Protein AF-A0A7J5ZHC2-F1 (afdb_monomer_lite)

InterPro domains:
  IPR011108 Zn-dependent metallo-hydrolase, RNA specificity domain [PF07521] (119-148)
  IPR022712 Beta-Casp domain [SM01027] (2-104)
  IPR036866 Ribonuclease Z/Hydroxyacylglutathione hydrolase-like [SSF56281] (5-174)
  IPR048662 Integrator complex subunit 11, C-terminal domain [PF21386] (187-278)
  IPR050698 RNA Processing Metallo-Beta-Lactamase [PTHR11203] (1-149)

Structure (mmCIF, N/CA/C/O backbone):
data_AF-A0A7J5ZHC2-F1
#
_entry.id   AF-A0A7J5ZHC2-F1
#
loop_
_atom_site.group_PDB
_atom_site.id
_atom_site.type_symbol
_atom_site.label_atom_id
_atom_site.label_alt_id
_atom_site.label_comp_id
_atom_site.label_asym_id
_atom_site.label_entity_id
_atom_site.label_seq_id
_atom_site.pdbx_PDB_ins_code
_atom_site.Cartn_x
_atom_site.Cartn_y
_atom_site.Cartn_z
_atom_site.occupancy
_atom_site.B_iso_or_equiv
_atom_site.auth_seq_id
_atom_site.auth_comp_id
_atom_site.auth_asym_id
_atom_site.auth_atom_id
_atom_site.pdbx_PDB_model_num
ATOM 1 N N . MET A 1 1 ? -17.283 -14.398 -18.630 1.00 48.84 1 MET A N 1
ATOM 2 C CA . MET A 1 1 ? -16.475 -15.534 -18.139 1.00 48.84 1 MET A CA 1
ATOM 3 C C . MET A 1 1 ? -17.181 -16.120 -16.929 1.00 48.84 1 MET A C 1
ATOM 5 O O . MET A 1 1 ? -17.429 -15.370 -15.993 1.00 48.84 1 MET A O 1
ATOM 9 N N . ASN A 1 2 ? -17.518 -17.410 -16.942 1.00 73.56 2 ASN A N 1
ATOM 10 C CA . ASN A 1 2 ? -18.066 -18.102 -15.771 1.00 73.56 2 ASN A CA 1
ATOM 11 C C . ASN A 1 2 ? -16.907 -18.549 -14.869 1.00 73.56 2 ASN A C 1
ATOM 13 O O . ASN A 1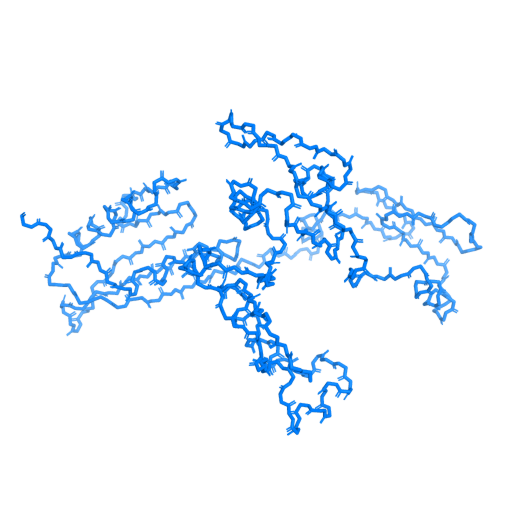 2 ? -16.455 -19.689 -14.946 1.00 73.56 2 ASN A O 1
ATOM 17 N N . LEU A 1 3 ? -16.376 -17.619 -14.072 1.00 79.38 3 LEU A N 1
ATOM 18 C CA . LEU A 1 3 ? -15.343 -17.921 -13.077 1.00 79.38 3 LEU A CA 1
ATOM 19 C C . LEU A 1 3 ? -15.944 -18.824 -11.989 1.00 79.38 3 LEU A C 1
ATOM 21 O O . LEU A 1 3 ? -16.886 -18.420 -11.312 1.00 79.38 3 LEU A O 1
ATOM 25 N N . LYS A 1 4 ? -15.413 -20.045 -11.846 1.00 83.44 4 LYS A N 1
ATOM 26 C CA . LYS A 1 4 ? -15.850 -21.026 -10.832 1.00 83.44 4 LYS A CA 1
ATOM 27 C C . LYS A 1 4 ? -15.060 -20.936 -9.521 1.00 83.44 4 LYS A C 1
ATOM 29 O O . LYS A 1 4 ? -15.583 -21.313 -8.481 1.00 83.44 4 LYS A O 1
ATOM 34 N N . ALA A 1 5 ? -13.820 -20.447 -9.572 1.00 87.81 5 ALA A N 1
ATOM 35 C CA . ALA A 1 5 ? -12.959 -20.297 -8.402 1.00 87.81 5 ALA A CA 1
ATOM 36 C C . ALA A 1 5 ? -13.072 -18.878 -7.810 1.00 87.81 5 ALA A C 1
ATOM 38 O O . ALA A 1 5 ? -13.118 -17.908 -8.577 1.00 87.81 5 ALA A O 1
ATOM 39 N N . PRO A 1 6 ? -13.109 -18.730 -6.474 1.00 89.12 6 PRO A N 1
ATOM 40 C CA . PRO A 1 6 ? -13.157 -17.427 -5.831 1.00 89.12 6 PRO A CA 1
ATOM 41 C C . PRO A 1 6 ? -11.808 -16.702 -5.924 1.00 89.12 6 PRO A C 1
ATOM 43 O O . PRO A 1 6 ? -10.739 -17.308 -5.816 1.00 89.12 6 PRO A O 1
ATOM 46 N N . ILE A 1 7 ? -11.878 -15.381 -6.104 1.00 89.88 7 ILE A N 1
ATOM 47 C CA . ILE A 1 7 ? -10.718 -14.492 -6.145 1.00 89.88 7 ILE A CA 1
ATOM 48 C C . ILE A 1 7 ? -10.806 -13.539 -4.958 1.00 89.88 7 ILE A C 1
ATOM 50 O O . ILE A 1 7 ? -11.807 -12.837 -4.786 1.00 89.88 7 ILE A O 1
ATOM 54 N N . TYR A 1 8 ? -9.745 -13.496 -4.164 1.00 87.12 8 TYR A N 1
ATOM 55 C CA . TYR A 1 8 ? -9.651 -12.683 -2.968 1.00 87.12 8 TYR A CA 1
ATOM 56 C C . TYR A 1 8 ? -8.502 -11.678 -3.033 1.00 87.12 8 TYR A C 1
ATOM 58 O O . TYR A 1 8 ? -7.519 -11.869 -3.754 1.00 87.12 8 TYR A O 1
ATOM 66 N N . PHE A 1 9 ? -8.620 -10.605 -2.255 1.00 85.50 9 PHE A N 1
ATOM 67 C CA . PHE A 1 9 ? -7.547 -9.640 -2.027 1.00 85.50 9 PHE A CA 1
ATOM 68 C C . PHE A 1 9 ? -7.305 -9.432 -0.528 1.00 85.50 9 PHE A C 1
ATOM 70 O O . PHE A 1 9 ? -8.219 -9.589 0.286 1.00 85.50 9 PHE A O 1
ATOM 77 N N . SER A 1 10 ? -6.077 -9.066 -0.157 1.00 77.00 10 SER A N 1
ATOM 78 C CA . SER A 1 10 ? -5.721 -8.746 1.228 1.00 77.00 10 SER A CA 1
ATOM 79 C C . SER A 1 10 ? -6.463 -7.503 1.717 1.00 77.00 10 SER A C 1
ATOM 81 O O . SER A 1 10 ? -6.311 -6.424 1.143 1.00 77.00 10 SER A O 1
ATOM 83 N N . THR A 1 11 ? -7.248 -7.652 2.782 1.00 72.75 11 THR A N 1
ATOM 84 C CA . THR A 1 11 ? -7.976 -6.563 3.452 1.00 72.75 11 THR A CA 1
ATOM 85 C C . THR A 1 11 ? -7.031 -5.559 4.124 1.00 72.75 11 THR A C 1
ATOM 87 O O . THR A 1 11 ? -5.829 -5.802 4.233 1.00 72.75 11 THR A O 1
ATOM 90 N N . GLY A 1 12 ? -7.559 -4.405 4.548 1.00 75.69 12 GLY A N 1
ATOM 91 C CA . GLY A 1 12 ? -6.778 -3.321 5.157 1.00 75.69 12 GLY A CA 1
ATOM 92 C C . GLY A 1 12 ? -6.421 -2.234 4.144 1.00 75.69 12 GLY A C 1
ATOM 93 O O . GLY A 1 12 ? -7.309 -1.641 3.529 1.00 75.69 12 GLY A O 1
ATOM 94 N N . LEU A 1 13 ? -5.125 -1.979 3.943 1.00 77.12 13 LEU A N 1
ATOM 95 C CA . LEU A 1 13 ? -4.637 -0.921 3.051 1.00 77.12 13 LEU A CA 1
ATOM 96 C C . LEU A 1 13 ? -5.158 -1.017 1.614 1.00 77.12 13 LEU A C 1
ATOM 98 O O . LEU A 1 13 ? -5.387 0.009 0.979 1.00 77.12 13 LEU A O 1
ATOM 102 N N . THR A 1 14 ? -5.404 -2.222 1.099 1.00 79.69 14 THR A N 1
ATOM 103 C CA . THR A 1 14 ? -5.922 -2.397 -0.266 1.00 79.69 14 THR A CA 1
ATOM 104 C C . THR A 1 14 ? -7.311 -1.777 -0.449 1.00 79.69 14 THR A C 1
ATOM 106 O O . THR A 1 14 ? -7.606 -1.246 -1.519 1.00 79.69 14 THR A O 1
ATOM 109 N N . GLU A 1 15 ? -8.168 -1.806 0.580 1.00 80.19 15 GLU A N 1
ATOM 110 C CA . GLU A 1 15 ? -9.510 -1.207 0.512 1.00 80.19 15 GLU A CA 1
ATOM 111 C C . GLU A 1 15 ? -9.426 0.318 0.468 1.00 80.19 15 GLU A C 1
ATOM 113 O O . GLU A 1 15 ? -10.043 0.949 -0.396 1.00 80.19 15 GLU A O 1
ATOM 118 N N . LYS A 1 16 ? -8.592 0.902 1.341 1.00 82.94 16 LYS A N 1
ATOM 119 C CA . LYS A 1 16 ? -8.302 2.342 1.329 1.00 82.94 16 LYS A CA 1
ATOM 120 C C . LYS A 1 16 ? -7.675 2.764 0.002 1.00 82.94 16 LYS A C 1
ATOM 122 O O . LYS A 1 16 ? -8.102 3.752 -0.587 1.00 82.94 16 LYS A O 1
ATOM 127 N N . ALA A 1 17 ? -6.714 1.996 -0.511 1.00 85.19 17 ALA A N 1
ATOM 128 C CA . ALA A 1 17 ? -6.092 2.263 -1.801 1.00 85.19 17 ALA A CA 1
ATOM 129 C C . ALA A 1 17 ? -7.148 2.316 -2.911 1.00 85.19 17 ALA A C 1
ATOM 131 O O . ALA A 1 17 ? -7.186 3.282 -3.668 1.00 85.19 17 ALA A O 1
ATOM 132 N N . ASN A 1 18 ? -8.057 1.337 -2.973 1.00 85.38 18 ASN A N 1
ATOM 133 C CA . ASN A 1 18 ? -9.117 1.319 -3.981 1.00 85.38 18 ASN A CA 1
ATOM 134 C C . ASN A 1 18 ? -10.050 2.540 -3.875 1.00 85.38 18 ASN A C 1
ATOM 136 O O . ASN A 1 18 ? -10.492 3.071 -4.893 1.00 85.38 18 ASN A O 1
ATOM 140 N N . HIS A 1 19 ? -10.318 3.024 -2.658 1.00 85.88 19 HIS A N 1
ATOM 141 C CA . HIS A 1 19 ? -11.045 4.276 -2.449 1.00 85.88 19 HIS A CA 1
ATOM 142 C C . HIS A 1 19 ? -10.294 5.480 -3.043 1.00 85.88 19 HIS A C 1
ATOM 144 O O . HIS A 1 19 ? -10.875 6.236 -3.821 1.00 85.88 19 HIS A O 1
ATOM 150 N N . TYR A 1 20 ? -8.991 5.614 -2.777 1.00 88.50 20 TYR A N 1
ATOM 151 C CA . TYR A 1 20 ? -8.175 6.685 -3.360 1.00 88.50 20 TYR A CA 1
ATOM 152 C C . TYR A 1 20 ? -8.062 6.594 -4.887 1.00 88.50 20 TYR A C 1
ATOM 154 O O . TYR A 1 20 ? -8.143 7.621 -5.559 1.00 88.50 20 TYR A O 1
ATOM 162 N N . TYR A 1 21 ? -7.963 5.390 -5.460 1.00 87.94 21 TYR A N 1
ATOM 163 C CA . TYR A 1 21 ? -7.987 5.201 -6.917 1.00 87.94 21 TYR A CA 1
ATOM 164 C C . TYR A 1 21 ? -9.285 5.715 -7.553 1.00 87.94 21 TYR A C 1
ATOM 166 O O . TYR A 1 21 ? -9.250 6.281 -8.647 1.00 87.94 21 TYR A O 1
ATOM 174 N N . LYS A 1 22 ? -10.427 5.557 -6.868 1.00 86.81 22 LYS A N 1
ATOM 175 C CA . LYS A 1 22 ? -11.711 6.115 -7.316 1.00 86.81 22 LYS A CA 1
ATOM 176 C C . LYS A 1 22 ? -11.734 7.644 -7.217 1.00 86.81 22 LYS A C 1
ATOM 178 O O . LYS A 1 22 ? -12.226 8.287 -8.139 1.00 86.81 22 LYS A O 1
ATOM 183 N N . LEU A 1 23 ? -11.198 8.218 -6.137 1.00 88.25 23 LEU A N 1
ATOM 184 C CA . LEU A 1 23 ? -11.146 9.673 -5.940 1.00 88.25 23 LEU A CA 1
ATOM 185 C C . LEU A 1 23 ? -10.240 10.364 -6.971 1.00 88.25 23 LEU A C 1
ATOM 187 O O . LEU A 1 23 ? -10.628 11.363 -7.572 1.00 88.25 23 LEU A O 1
ATOM 191 N N . PHE A 1 24 ? -9.058 9.803 -7.228 1.00 89.12 24 PHE A N 1
ATOM 192 C CA . PHE A 1 24 ? -8.054 10.375 -8.130 1.00 89.12 24 PHE A CA 1
ATOM 193 C C . PHE A 1 24 ? -8.097 9.764 -9.535 1.00 89.12 24 PHE A C 1
ATOM 195 O O . PHE A 1 24 ? -7.074 9.605 -10.206 1.00 89.12 24 PHE A O 1
ATOM 202 N N . ILE A 1 25 ? -9.302 9.470 -10.034 1.00 87.25 25 ILE A N 1
ATOM 203 C CA . ILE A 1 25 ? -9.515 8.929 -11.385 1.00 87.25 25 ILE A CA 1
ATOM 204 C C . ILE A 1 25 ? -8.903 9.820 -12.479 1.00 87.25 25 ILE A C 1
ATOM 206 O O . ILE A 1 25 ? -8.482 9.335 -13.533 1.00 87.25 25 ILE A O 1
ATOM 210 N N . THR A 1 26 ? -8.793 11.122 -12.213 1.00 87.12 26 THR A N 1
ATOM 211 C CA . THR A 1 26 ? -8.195 12.134 -13.093 1.00 87.12 26 THR A CA 1
ATOM 212 C C . THR A 1 26 ? -6.701 11.945 -13.335 1.00 87.12 26 THR A C 1
ATOM 214 O O . THR A 1 26 ? -6.170 12.605 -14.216 1.00 87.12 26 THR A O 1
ATOM 217 N N . TRP A 1 27 ? -6.022 11.039 -12.630 1.00 89.75 27 TRP A N 1
ATOM 218 C CA . TRP A 1 27 ? -4.611 10.701 -12.859 1.00 89.75 27 TRP A CA 1
ATOM 219 C C . TRP A 1 27 ? -4.438 9.465 -13.754 1.00 89.75 27 TRP A C 1
ATOM 221 O O . TRP A 1 27 ? -3.335 9.143 -14.183 1.00 89.75 27 TRP A O 1
ATOM 231 N N . THR A 1 28 ? -5.531 8.776 -14.092 1.00 88.56 28 THR A N 1
ATOM 232 C CA . THR A 1 28 ? -5.503 7.580 -14.949 1.00 88.56 28 THR A CA 1
ATOM 233 C C . THR A 1 28 ? -5.482 7.932 -16.440 1.00 88.56 28 THR A C 1
ATOM 235 O O . THR A 1 28 ? -5.664 9.090 -16.823 1.00 88.56 28 THR A O 1
ATOM 238 N N . ASN A 1 29 ? -5.278 6.940 -17.313 1.00 88.88 29 ASN A N 1
ATOM 239 C CA . ASN A 1 29 ? -5.303 7.159 -18.761 1.00 88.88 29 ASN A CA 1
ATOM 240 C C . ASN A 1 29 ? -6.713 7.517 -19.282 1.00 88.88 29 ASN A C 1
ATOM 242 O O . ASN A 1 29 ? -7.737 7.262 -18.643 1.00 88.88 29 ASN A O 1
ATOM 246 N N . GLN A 1 30 ? -6.780 8.074 -20.493 1.00 88.38 30 GLN A N 1
ATOM 247 C CA . GLN A 1 30 ? -8.036 8.560 -21.074 1.00 88.38 30 GLN A CA 1
ATOM 248 C C . GLN A 1 30 ? -9.085 7.451 -21.282 1.00 88.38 30 GLN A C 1
ATOM 250 O O . GLN A 1 30 ? -10.285 7.712 -21.179 1.00 88.38 30 GLN A O 1
ATOM 255 N N . LYS A 1 31 ? -8.654 6.207 -21.532 1.00 89.00 31 LYS A N 1
ATOM 256 C CA . LYS A 1 31 ? -9.550 5.050 -21.675 1.00 89.00 31 LYS A CA 1
ATOM 257 C C . LYS A 1 31 ? -10.271 4.752 -20.361 1.00 89.00 31 LYS A C 1
ATOM 259 O O . LYS A 1 31 ? -11.486 4.547 -20.371 1.00 89.00 31 LYS A O 1
ATOM 264 N N . ILE A 1 32 ? -9.543 4.775 -19.243 1.00 86.25 32 ILE A N 1
ATOM 265 C CA . ILE A 1 32 ? -10.121 4.585 -17.910 1.00 86.25 32 ILE A CA 1
ATOM 266 C C . ILE A 1 32 ? -11.100 5.715 -17.599 1.00 86.25 32 ILE A C 1
ATOM 268 O O . ILE A 1 32 ? -12.239 5.430 -17.242 1.00 86.25 32 ILE A O 1
ATOM 272 N N . ARG A 1 33 ? -10.706 6.974 -17.829 1.00 85.44 33 ARG A N 1
ATOM 273 C CA . ARG A 1 33 ? -11.565 8.142 -17.567 1.00 85.44 33 ARG A CA 1
ATOM 274 C C . ARG A 1 33 ? -12.890 8.097 -18.333 1.00 85.44 33 ARG A C 1
ATOM 276 O O . ARG A 1 33 ? -13.935 8.329 -17.739 1.00 85.44 33 ARG A O 1
ATOM 283 N N . LYS A 1 34 ? -12.866 7.759 -19.629 1.00 86.75 34 LYS A N 1
ATOM 284 C CA . LYS A 1 34 ? -14.088 7.645 -20.453 1.00 86.75 34 LYS A CA 1
ATOM 285 C C . LYS A 1 34 ? -14.993 6.505 -19.986 1.00 86.75 34 LYS A C 1
ATOM 287 O O . LYS A 1 34 ? -16.203 6.677 -19.888 1.00 86.75 34 LYS A O 1
ATOM 292 N N . THR A 1 35 ? -14.402 5.350 -19.679 1.00 85.44 35 THR A N 1
ATOM 293 C CA . THR A 1 35 ? -15.160 4.159 -19.261 1.00 85.44 35 THR A CA 1
ATOM 294 C C . THR A 1 35 ? -15.757 4.335 -17.865 1.00 85.44 35 THR A C 1
ATOM 296 O O . THR A 1 35 ? -16.856 3.849 -17.617 1.00 85.44 35 THR A O 1
ATOM 299 N N . PHE A 1 36 ? -15.076 5.069 -16.978 1.00 83.31 36 PHE A N 1
ATOM 300 C CA . PHE A 1 36 ? -15.507 5.300 -15.598 1.00 83.31 36 PHE A CA 1
ATOM 301 C C . PHE A 1 36 ? -16.910 5.915 -15.496 1.00 83.31 36 PHE A C 1
ATOM 303 O O . PHE A 1 36 ? -17.662 5.531 -14.607 1.00 83.31 36 PHE A O 1
ATOM 310 N N . VAL A 1 37 ? -17.288 6.791 -16.438 1.00 79.50 37 VAL A N 1
ATOM 311 C CA . VAL A 1 37 ? -18.626 7.414 -16.501 1.00 79.50 37 VAL A CA 1
ATOM 312 C C . VAL A 1 37 ? -19.735 6.374 -16.691 1.00 79.50 37 VAL A C 1
ATOM 314 O O . VAL A 1 37 ? -20.819 6.518 -16.140 1.00 79.50 37 VAL A O 1
ATOM 317 N N . GLN A 1 38 ? -19.469 5.315 -17.460 1.00 78.88 38 GLN A N 1
ATOM 318 C CA . GLN A 1 38 ? -20.443 4.255 -17.743 1.00 78.88 38 GLN A CA 1
ATOM 319 C C . GLN A 1 38 ? -20.356 3.101 -16.742 1.00 78.88 38 GLN A C 1
ATOM 321 O O . GLN A 1 38 ? -21.356 2.463 -16.419 1.00 78.88 38 GLN A O 1
ATOM 326 N N . ARG A 1 39 ? -19.142 2.788 -16.281 1.00 83.69 39 ARG A N 1
ATOM 327 C CA . ARG A 1 39 ? -18.869 1.690 -15.359 1.00 83.69 39 ARG A CA 1
ATOM 328 C C . ARG A 1 39 ? -17.601 1.969 -14.567 1.00 83.69 39 ARG A C 1
ATOM 330 O O . ARG A 1 39 ? -16.511 2.077 -15.130 1.00 83.69 39 ARG A O 1
ATOM 337 N N . ASN A 1 40 ? -17.720 1.922 -13.246 1.00 82.25 40 ASN A N 1
ATOM 338 C CA . ASN A 1 40 ? -16.566 1.987 -12.366 1.00 82.25 40 ASN A CA 1
ATOM 339 C C . ASN A 1 40 ? -15.687 0.730 -12.528 1.00 82.25 40 ASN A C 1
ATOM 341 O O . ASN A 1 40 ? -16.101 -0.387 -12.215 1.00 82.25 40 ASN A O 1
ATOM 345 N N . MET A 1 41 ? -14.462 0.902 -13.031 1.00 82.44 41 MET A N 1
ATOM 346 C CA . MET A 1 41 ? -13.522 -0.211 -13.227 1.00 82.44 41 MET A CA 1
ATOM 347 C C . MET A 1 41 ? -12.883 -0.704 -11.925 1.00 82.44 41 MET A C 1
ATOM 349 O O . MET A 1 41 ? -12.371 -1.820 -11.886 1.00 82.44 41 MET A O 1
ATOM 353 N N . PHE A 1 42 ? -12.959 0.100 -10.864 1.00 85.56 42 PHE A N 1
ATOM 354 C CA . PHE A 1 42 ? -12.487 -0.226 -9.519 1.00 85.56 42 PHE A CA 1
ATOM 355 C C . PHE A 1 42 ? -13.562 -0.929 -8.672 1.00 85.56 42 PHE A C 1
ATOM 357 O O . PHE A 1 42 ? -13.354 -1.213 -7.491 1.00 85.56 42 PHE A O 1
ATOM 364 N N . GLU A 1 43 ? -14.727 -1.216 -9.263 1.00 86.06 43 GLU A N 1
ATOM 365 C CA . GLU A 1 43 ? -15.765 -2.068 -8.680 1.00 86.06 43 GLU A CA 1
ATOM 366 C C . GLU A 1 43 ? -15.709 -3.463 -9.283 1.00 86.06 43 GLU A C 1
ATOM 368 O O . GLU A 1 43 ? -16.224 -3.765 -10.367 1.00 86.06 43 GLU A O 1
ATOM 373 N N . PHE A 1 44 ? -15.030 -4.334 -8.548 1.00 87.19 44 PHE A N 1
ATOM 374 C CA . PHE A 1 44 ? -14.789 -5.700 -8.959 1.00 87.19 44 PHE A CA 1
ATOM 375 C C . PHE A 1 44 ? -15.973 -6.592 -8.571 1.00 87.19 44 PHE A C 1
ATOM 377 O O . PHE A 1 44 ? -16.267 -6.776 -7.397 1.00 87.19 44 PHE A O 1
ATOM 384 N N . LYS A 1 45 ? -16.634 -7.199 -9.563 1.00 86.38 45 LYS A N 1
ATOM 385 C CA . LYS A 1 45 ? -17.789 -8.092 -9.332 1.00 86.38 45 LYS A CA 1
ATOM 386 C C . LYS A 1 45 ? -17.411 -9.453 -8.734 1.00 86.38 45 LYS A C 1
ATOM 388 O O . LYS A 1 45 ? -18.211 -10.065 -8.039 1.00 86.38 45 LYS A O 1
ATOM 393 N N . HIS A 1 46 ? -16.211 -9.945 -9.042 1.00 88.44 46 HIS A N 1
ATOM 394 C CA . HIS A 1 46 ? -15.774 -11.309 -8.712 1.00 88.44 46 HIS A CA 1
ATOM 395 C C . HIS A 1 46 ? -14.600 -11.357 -7.728 1.00 88.44 46 HIS A C 1
ATOM 397 O O . HIS A 1 46 ? -14.112 -12.442 -7.430 1.00 88.44 46 HIS A O 1
ATOM 403 N N . ILE A 1 47 ? -14.139 -10.200 -7.245 1.00 88.81 47 ILE A N 1
ATOM 404 C CA . ILE A 1 47 ? -13.003 -10.091 -6.327 1.00 88.81 47 ILE A CA 1
ATOM 405 C C . ILE A 1 47 ? -13.542 -9.653 -4.968 1.00 88.81 47 ILE A C 1
ATOM 407 O O . ILE A 1 47 ? -14.233 -8.639 -4.885 1.00 88.81 47 ILE A O 1
ATOM 411 N N . LYS A 1 48 ? -13.256 -10.428 -3.920 1.00 87.75 48 LYS A N 1
ATOM 412 C CA . LYS A 1 48 ? -13.805 -10.220 -2.572 1.00 87.75 48 LYS A CA 1
ATOM 413 C C . LYS A 1 48 ? -12.704 -10.033 -1.531 1.00 87.75 48 LYS A C 1
ATOM 415 O O . LYS A 1 48 ? -11.587 -10.510 -1.702 1.00 87.75 48 LYS A O 1
ATOM 420 N N . ALA A 1 49 ? -13.030 -9.351 -0.441 1.00 85.62 49 ALA A N 1
ATOM 421 C CA . ALA A 1 49 ? -12.152 -9.232 0.716 1.00 85.62 49 ALA A CA 1
ATOM 422 C C . ALA A 1 49 ? -11.827 -10.625 1.284 1.00 85.62 49 ALA A C 1
ATOM 424 O O . ALA A 1 49 ? -12.729 -11.451 1.451 1.00 85.62 49 ALA A O 1
ATOM 425 N N . PHE A 1 50 ? -10.548 -10.902 1.548 1.00 83.00 50 PHE A N 1
ATOM 426 C CA . PHE A 1 50 ? -10.139 -12.146 2.196 1.00 83.00 50 PHE A CA 1
ATOM 427 C C . PHE A 1 50 ? -10.418 -12.093 3.700 1.00 83.00 50 PHE A C 1
ATOM 429 O O . PHE A 1 50 ? -9.869 -11.250 4.412 1.00 83.00 50 PHE A O 1
ATOM 436 N N . ASP A 1 51 ? -11.223 -13.037 4.179 1.00 80.25 51 ASP A N 1
ATOM 437 C CA . ASP A 1 51 ? -11.342 -13.359 5.596 1.00 80.25 51 ASP A CA 1
ATOM 438 C C . ASP A 1 51 ? -10.443 -14.563 5.910 1.00 80.25 51 ASP A C 1
ATOM 440 O O . ASP A 1 51 ? -10.356 -15.517 5.135 1.00 80.25 51 ASP A O 1
ATOM 444 N N . ARG A 1 52 ? -9.789 -14.530 7.072 1.00 74.69 52 ARG A N 1
ATOM 445 C CA . ARG A 1 52 ? -8.969 -15.633 7.581 1.00 74.69 52 ARG A CA 1
ATOM 446 C C . ARG A 1 52 ? -9.787 -16.906 7.790 1.00 74.69 52 ARG A C 1
ATOM 448 O O . ARG A 1 52 ? -9.211 -17.985 7.716 1.00 74.69 52 ARG A O 1
ATOM 455 N N . SER A 1 53 ? -11.096 -16.794 8.016 1.00 79.44 53 SER A N 1
ATOM 456 C CA . SER A 1 53 ? -12.000 -17.948 8.098 1.00 79.44 53 SER A CA 1
ATOM 457 C C . SER A 1 53 ? -12.009 -18.782 6.810 1.00 79.44 53 SER A C 1
ATOM 459 O O . SER A 1 53 ? -12.113 -20.004 6.873 1.00 79.44 53 SER A O 1
ATOM 461 N N . TYR A 1 54 ? -11.808 -18.152 5.646 1.00 77.25 54 TYR A N 1
ATOM 462 C CA . TYR A 1 54 ? -11.792 -18.832 4.347 1.00 77.25 54 TYR A CA 1
ATOM 463 C C . TYR A 1 54 ? -10.492 -19.563 4.044 1.00 77.25 54 TYR A C 1
ATOM 465 O O . TYR A 1 54 ? -10.425 -20.271 3.042 1.00 77.25 54 TYR A O 1
ATOM 473 N N . ALA A 1 55 ? -9.465 -19.389 4.874 1.00 71.38 55 ALA A N 1
ATOM 474 C CA . ALA A 1 55 ? -8.187 -20.051 4.686 1.00 71.38 55 ALA A CA 1
ATOM 475 C C . ALA A 1 55 ? -8.363 -21.578 4.634 1.00 71.38 55 ALA A C 1
ATOM 477 O O . ALA A 1 55 ? -7.810 -22.243 3.770 1.00 71.38 55 ALA A O 1
ATOM 478 N N . ASP A 1 56 ? -9.209 -22.138 5.492 1.00 72.56 56 ASP A N 1
ATOM 479 C CA . ASP A 1 56 ? -9.354 -23.592 5.600 1.00 72.56 56 ASP A CA 1
ATOM 480 C C . ASP A 1 56 ? -10.441 -24.168 4.677 1.00 72.56 56 ASP A C 1
ATOM 482 O O . ASP A 1 56 ? -10.768 -25.352 4.763 1.00 72.56 56 ASP A O 1
ATOM 486 N N . ASN A 1 57 ? -10.981 -23.353 3.763 1.00 77.31 57 ASN A N 1
ATOM 487 C CA . ASN A 1 57 ? -11.986 -23.811 2.814 1.00 77.31 57 ASN A CA 1
ATOM 488 C C . ASN A 1 57 ? -11.374 -24.776 1.785 1.00 77.31 57 ASN A C 1
ATOM 490 O O . ASN A 1 57 ? -10.350 -24.461 1.174 1.00 77.31 57 ASN A O 1
ATOM 494 N N . PRO A 1 58 ? -12.019 -25.927 1.524 1.00 76.69 58 PRO A N 1
ATOM 495 C CA . PRO A 1 58 ? -11.564 -26.846 0.495 1.00 76.69 58 PRO A CA 1
ATOM 496 C C . PRO A 1 58 ? -11.809 -26.264 -0.904 1.00 76.69 58 PRO A C 1
ATOM 498 O O . PRO A 1 58 ? -12.873 -25.714 -1.191 1.00 76.69 58 PRO A O 1
ATOM 501 N N . GLY A 1 59 ? -10.838 -26.448 -1.798 1.00 80.12 59 GLY A N 1
ATOM 502 C CA . GLY A 1 59 ? -10.942 -26.086 -3.213 1.00 80.12 59 GLY A CA 1
ATOM 503 C C . GLY A 1 59 ? -9.934 -25.023 -3.663 1.00 80.12 59 GLY A C 1
ATOM 504 O O . GLY A 1 59 ? -9.250 -24.410 -2.845 1.00 80.12 59 GLY A O 1
ATOM 505 N N . PRO A 1 60 ? -9.800 -24.815 -4.984 1.00 83.31 60 PRO A N 1
ATOM 506 C CA . PRO A 1 60 ? -8.876 -23.830 -5.525 1.00 83.31 60 PRO A CA 1
ATOM 507 C C . PRO A 1 60 ? -9.375 -22.412 -5.243 1.00 83.31 60 PRO A C 1
ATOM 509 O O . PRO A 1 60 ? -10.534 -22.087 -5.499 1.00 83.31 60 PRO A O 1
ATOM 512 N N . MET A 1 61 ? -8.478 -21.545 -4.783 1.00 84.56 61 MET A N 1
ATOM 513 C CA . MET A 1 61 ? -8.745 -20.123 -4.584 1.00 84.56 61 MET A CA 1
ATOM 514 C C . MET A 1 61 ? -7.579 -19.290 -5.110 1.00 84.56 61 MET A C 1
ATOM 516 O O . MET A 1 61 ? -6.429 -19.726 -5.074 1.00 84.56 61 MET A O 1
ATOM 520 N N . VAL A 1 62 ? -7.871 -18.082 -5.585 1.00 87.00 62 VAL A N 1
ATOM 521 C CA . VAL A 1 62 ? -6.845 -17.114 -5.989 1.00 87.00 62 VAL A CA 1
ATOM 522 C C . VAL A 1 62 ? -6.794 -16.017 -4.942 1.00 87.00 62 VAL A C 1
ATOM 524 O O . VAL A 1 62 ? -7.824 -15.442 -4.605 1.00 87.00 62 VAL A O 1
ATOM 527 N N . MET A 1 63 ? -5.602 -15.697 -4.450 1.00 81.19 63 MET A N 1
ATOM 528 C CA . MET A 1 63 ? -5.402 -14.639 -3.466 1.00 81.19 63 MET A CA 1
ATOM 529 C C . MET A 1 63 ? -4.356 -13.650 -3.958 1.00 81.19 63 MET A C 1
ATOM 531 O O . MET A 1 63 ? -3.256 -14.034 -4.354 1.00 81.19 63 MET A O 1
ATOM 535 N N . ARG A 1 64 ? -4.687 -12.361 -3.898 1.00 81.00 64 ARG A N 1
ATOM 536 C CA . ARG A 1 64 ? -3.761 -11.267 -4.186 1.00 81.00 64 ARG A CA 1
ATOM 537 C C . ARG A 1 64 ? -3.339 -10.597 -2.882 1.00 81.00 64 ARG A C 1
ATOM 539 O O . ARG A 1 64 ? -4.175 -10.026 -2.186 1.00 81.00 64 ARG A O 1
ATOM 546 N N . SER A 1 65 ? -2.045 -10.640 -2.582 1.00 72.25 65 SER A N 1
ATOM 547 C CA . SER A 1 65 ? -1.442 -9.957 -1.432 1.00 72.25 65 SER A CA 1
ATOM 548 C C . SER A 1 65 ? -0.517 -8.830 -1.892 1.00 72.25 65 SER A C 1
ATOM 550 O O . SER A 1 65 ? 0.085 -8.914 -2.963 1.00 72.25 65 SER A O 1
ATOM 552 N N . GLY A 1 66 ? -0.410 -7.775 -1.081 1.00 64.31 66 GLY A N 1
ATOM 553 C CA . GLY A 1 66 ? 0.570 -6.702 -1.268 1.00 64.31 66 GLY A CA 1
ATOM 554 C C . GLY A 1 66 ? 2.019 -7.157 -1.045 1.00 64.31 66 GLY A C 1
ATOM 555 O O . GLY A 1 66 ? 2.270 -8.206 -0.450 1.00 64.31 66 GLY A O 1
ATOM 556 N N . SER A 1 67 ? 2.967 -6.339 -1.514 1.00 53.41 67 SER A N 1
ATOM 557 C CA . SER A 1 67 ? 4.418 -6.601 -1.533 1.00 53.41 67 SER A CA 1
ATOM 558 C C . SER A 1 67 ? 5.147 -6.215 -0.230 1.00 53.41 67 SER A C 1
ATOM 560 O O . SER A 1 67 ? 6.315 -5.825 -0.270 1.00 53.41 67 SER A O 1
ATOM 562 N N . CYS A 1 68 ? 4.487 -6.276 0.928 1.00 43.97 68 CYS A N 1
ATOM 563 C CA . CYS A 1 68 ? 5.108 -5.847 2.185 1.00 43.97 68 CYS A CA 1
ATOM 564 C C . CYS A 1 68 ? 5.821 -7.022 2.874 1.00 43.97 68 CYS A C 1
ATOM 566 O O . CYS A 1 68 ? 5.269 -8.118 2.991 1.00 43.97 68 CYS A O 1
ATOM 568 N N . TYR A 1 69 ? 7.038 -6.768 3.366 1.00 48.81 69 TYR A N 1
ATOM 569 C CA . TYR A 1 69 ? 7.921 -7.721 4.056 1.00 48.81 69 TYR A CA 1
ATOM 570 C C . TYR A 1 69 ? 7.192 -8.615 5.088 1.00 48.81 69 TYR A C 1
ATOM 572 O O . TYR A 1 69 ? 7.429 -9.822 5.132 1.00 48.81 69 TYR A O 1
ATOM 580 N N . ASN A 1 70 ? 6.247 -8.055 5.855 1.00 45.81 70 ASN A N 1
ATOM 581 C CA . ASN A 1 70 ? 5.527 -8.766 6.922 1.00 45.81 70 ASN A CA 1
ATOM 582 C C . ASN A 1 70 ? 4.276 -9.539 6.457 1.00 45.81 70 ASN A C 1
ATOM 584 O O . ASN A 1 70 ? 3.971 -10.611 6.989 1.00 45.81 70 ASN A O 1
ATOM 588 N N . THR A 1 71 ? 3.539 -9.046 5.457 1.00 49.59 71 THR A N 1
ATOM 589 C CA . THR A 1 71 ? 2.329 -9.726 4.949 1.00 49.59 71 THR A CA 1
ATOM 590 C C . THR A 1 71 ? 2.679 -10.918 4.070 1.00 49.59 71 THR A C 1
ATOM 592 O O . THR A 1 71 ? 2.031 -11.963 4.167 1.00 49.59 71 THR A O 1
ATOM 595 N N . VAL A 1 72 ? 3.762 -10.801 3.296 1.00 53.41 72 VAL A N 1
ATOM 596 C CA . VAL A 1 72 ? 4.381 -11.922 2.583 1.00 53.41 72 VAL A CA 1
ATOM 597 C C . VAL A 1 72 ? 4.747 -13.024 3.582 1.00 53.41 72 VAL A C 1
ATOM 599 O O . VAL A 1 72 ? 4.358 -14.164 3.373 1.00 53.41 72 VAL A O 1
ATOM 602 N N . TYR A 1 73 ? 5.380 -12.705 4.715 1.00 51.53 73 TYR A N 1
ATOM 603 C CA . TYR A 1 73 ? 5.771 -13.698 5.726 1.00 51.53 73 TYR A CA 1
ATOM 604 C C . TYR A 1 73 ? 4.584 -14.498 6.294 1.00 51.53 73 TYR A C 1
ATOM 606 O O . TYR A 1 73 ? 4.611 -15.731 6.299 1.00 51.53 73 TYR A O 1
ATOM 614 N N . LEU A 1 74 ? 3.520 -13.820 6.742 1.00 52.72 74 LEU A N 1
ATOM 615 C CA . LEU A 1 74 ? 2.343 -14.481 7.322 1.00 52.72 74 LEU A CA 1
ATOM 616 C C . LEU A 1 74 ? 1.615 -15.370 6.304 1.00 52.72 74 LEU A C 1
ATOM 618 O O . LEU A 1 74 ? 1.165 -16.463 6.656 1.00 52.72 74 LEU A O 1
ATOM 622 N N . TYR A 1 75 ? 1.534 -14.925 5.048 1.00 58.78 75 TYR A N 1
ATOM 623 C CA . TYR A 1 75 ? 0.835 -15.653 3.993 1.00 58.78 75 TYR A CA 1
ATOM 624 C C . TYR A 1 75 ? 1.667 -16.807 3.425 1.00 58.78 75 TYR A C 1
ATOM 626 O O . TYR A 1 75 ? 1.158 -17.916 3.285 1.00 58.78 75 TYR A O 1
ATOM 634 N N . PHE A 1 76 ? 2.971 -16.601 3.207 1.00 58.62 76 PHE A N 1
ATOM 635 C CA . PHE A 1 76 ? 3.894 -17.675 2.837 1.00 58.62 76 PHE A CA 1
ATOM 636 C C . PHE A 1 76 ? 3.915 -18.759 3.909 1.00 58.62 76 PHE A C 1
ATOM 638 O O . PHE A 1 76 ? 3.783 -19.935 3.580 1.00 58.62 76 PHE A O 1
ATOM 645 N N . ARG A 1 77 ? 3.983 -18.390 5.195 1.00 57.00 77 ARG A N 1
ATOM 646 C CA . ARG A 1 77 ? 3.932 -19.367 6.289 1.00 57.00 77 ARG A CA 1
ATOM 647 C C . ARG A 1 77 ? 2.634 -20.175 6.279 1.00 57.00 77 ARG A C 1
ATOM 649 O O . ARG A 1 77 ? 2.668 -21.362 6.586 1.00 57.00 77 ARG A O 1
ATOM 656 N N . TRP A 1 78 ? 1.511 -19.564 5.907 1.00 60.22 78 TRP A N 1
ATOM 657 C CA . TRP A 1 78 ? 0.232 -20.258 5.767 1.00 60.22 78 TRP A CA 1
ATOM 658 C C . TRP A 1 78 ? 0.203 -21.209 4.553 1.00 60.22 78 TRP A C 1
ATOM 660 O O . TRP A 1 78 ? -0.064 -22.399 4.730 1.00 60.22 78 TRP A O 1
ATOM 670 N N . CYS A 1 79 ? 0.571 -20.736 3.356 1.00 59.22 79 CYS A N 1
ATOM 671 C CA . CYS A 1 79 ? 0.630 -21.557 2.137 1.00 59.22 79 CYS A CA 1
ATOM 672 C C . CYS A 1 79 ? 1.569 -22.763 2.289 1.00 59.22 79 CYS A C 1
ATOM 674 O O . CYS A 1 79 ? 1.247 -23.878 1.881 1.00 59.22 79 CYS A O 1
ATOM 676 N N . LEU A 1 80 ? 2.718 -22.548 2.927 1.00 56.31 80 LEU A N 1
ATOM 677 C CA . LEU A 1 80 ? 3.774 -23.548 3.065 1.00 56.31 80 LEU A CA 1
ATOM 678 C C . LEU A 1 80 ? 3.464 -24.625 4.102 1.00 56.31 80 LEU A C 1
ATOM 680 O O . LEU A 1 80 ? 3.934 -25.752 3.964 1.00 56.31 80 LEU A O 1
ATOM 684 N N . ARG A 1 81 ? 2.668 -24.305 5.130 1.00 57.69 81 ARG A N 1
ATOM 685 C CA . ARG A 1 81 ? 2.385 -25.241 6.227 1.00 57.69 81 ARG A CA 1
ATOM 686 C C . ARG A 1 81 ? 1.239 -26.210 5.929 1.00 57.69 81 ARG A C 1
ATOM 688 O O . ARG A 1 81 ? 1.139 -27.217 6.620 1.00 57.69 81 ARG A O 1
ATOM 695 N N . ARG A 1 82 ? 0.367 -25.914 4.954 1.00 54.72 82 ARG A N 1
ATOM 696 C CA . ARG A 1 82 ? -0.875 -26.686 4.732 1.00 54.72 82 ARG A CA 1
ATOM 697 C C . ARG A 1 82 ? -1.089 -27.226 3.316 1.00 54.72 82 ARG A C 1
ATOM 699 O O . ARG A 1 82 ? -1.673 -28.295 3.202 1.00 54.72 82 ARG A O 1
ATOM 706 N N . LEU A 1 83 ? -0.640 -26.539 2.261 1.00 54.75 83 LEU A N 1
ATOM 707 C CA . LEU A 1 83 ? -1.080 -26.841 0.884 1.00 54.75 83 LEU A CA 1
ATOM 708 C C . LEU A 1 83 ? -0.014 -27.499 -0.015 1.00 54.75 83 LEU A C 1
ATOM 710 O O . LEU A 1 83 ? -0.321 -27.914 -1.133 1.00 54.75 83 LEU A O 1
ATOM 714 N N . GLY A 1 84 ? 1.219 -27.658 0.478 1.00 58.38 84 GLY A N 1
ATOM 715 C CA . GLY A 1 84 ? 2.250 -28.477 -0.169 1.00 58.38 84 GLY A CA 1
ATOM 716 C C . GLY A 1 84 ? 2.548 -28.098 -1.629 1.00 58.38 84 GLY A C 1
ATOM 717 O O . GLY A 1 84 ? 2.691 -26.923 -1.963 1.00 58.38 84 GLY A O 1
ATOM 718 N N . CYS A 1 85 ? 2.674 -29.113 -2.490 1.00 57.25 85 CYS A N 1
ATOM 719 C CA . CYS A 1 85 ? 3.054 -29.014 -3.906 1.00 57.25 85 CYS A CA 1
ATOM 720 C C . CYS A 1 85 ? 1.943 -28.516 -4.850 1.00 57.25 85 CYS A C 1
ATOM 722 O O . CYS A 1 85 ? 2.224 -28.230 -6.009 1.00 57.25 85 CYS A O 1
ATOM 724 N N . CYS A 1 86 ? 0.699 -28.381 -4.378 1.00 67.56 86 CYS A N 1
ATOM 725 C CA . CYS A 1 86 ? -0.440 -27.971 -5.210 1.00 67.56 86 CYS A CA 1
ATOM 726 C C . CYS A 1 86 ? -0.657 -26.447 -5.246 1.00 67.56 86 CYS A C 1
ATOM 728 O O . CYS A 1 86 ? -1.654 -25.978 -5.790 1.00 67.56 86 CYS A O 1
ATOM 730 N N . THR A 1 87 ? 0.241 -25.669 -4.635 1.00 75.00 87 THR A N 1
ATOM 731 C CA . THR A 1 87 ? 0.166 -24.201 -4.598 1.00 75.00 87 THR A CA 1
ATOM 732 C C . THR A 1 87 ? 1.183 -23.593 -5.551 1.00 75.00 87 THR A C 1
ATOM 734 O O . THR A 1 87 ? 2.353 -23.981 -5.553 1.00 75.00 87 THR A O 1
ATOM 737 N N . GLN A 1 88 ? 0.746 -22.592 -6.310 1.00 81.50 88 GLN A N 1
ATOM 738 C CA . GLN A 1 88 ? 1.607 -21.767 -7.147 1.00 81.50 88 GLN A CA 1
ATOM 739 C C . GLN A 1 88 ? 1.629 -20.335 -6.611 1.00 81.50 88 GLN A C 1
ATOM 741 O O . GLN A 1 88 ? 0.589 -19.776 -6.262 1.00 81.50 88 GLN A O 1
ATOM 746 N N . VAL A 1 89 ? 2.816 -19.736 -6.570 1.00 81.50 89 VAL A N 1
ATOM 747 C CA . VAL A 1 89 ? 3.011 -18.326 -6.239 1.00 81.50 89 VAL A CA 1
ATOM 748 C C . VAL A 1 89 ? 3.558 -17.598 -7.457 1.00 81.50 89 VAL A C 1
ATOM 750 O O . VAL A 1 89 ? 4.597 -17.970 -7.998 1.00 81.50 89 VAL A O 1
ATOM 753 N N . ILE A 1 90 ? 2.863 -16.538 -7.861 1.00 85.38 90 ILE A N 1
ATOM 754 C CA . ILE A 1 90 ? 3.287 -15.656 -8.946 1.00 85.38 90 ILE A CA 1
ATOM 755 C C . ILE A 1 90 ? 3.862 -14.385 -8.327 1.00 85.38 90 ILE A C 1
ATOM 757 O O . ILE A 1 90 ? 3.167 -13.687 -7.588 1.00 85.38 90 ILE A O 1
ATOM 761 N N . MET A 1 91 ? 5.116 -14.080 -8.647 1.00 83.69 91 MET A N 1
ATOM 762 C CA . MET A 1 91 ? 5.790 -12.842 -8.261 1.00 83.69 91 MET A CA 1
ATOM 763 C C . MET A 1 91 ? 5.671 -11.834 -9.410 1.00 83.69 91 MET A C 1
ATOM 765 O O . MET A 1 91 ? 6.353 -12.003 -10.420 1.00 83.69 91 MET A O 1
ATOM 769 N N . PRO A 1 92 ? 4.818 -10.797 -9.301 1.00 82.69 92 PRO A N 1
ATOM 770 C CA . PRO A 1 92 ? 4.524 -9.890 -10.412 1.00 82.69 92 PRO A CA 1
ATOM 771 C C . PRO A 1 92 ? 5.569 -8.776 -10.603 1.00 82.69 92 PRO A C 1
ATOM 773 O O . PRO A 1 92 ? 5.381 -7.896 -11.439 1.00 82.69 92 PRO A O 1
ATOM 776 N N . GLY A 1 93 ? 6.632 -8.739 -9.801 1.00 79.56 93 GLY A N 1
ATOM 777 C CA . GLY A 1 93 ? 7.587 -7.638 -9.810 1.00 79.56 93 GLY A CA 1
ATOM 778 C C . GLY A 1 93 ? 8.921 -8.008 -9.182 1.00 79.56 93 GLY A C 1
ATOM 779 O O . GLY A 1 93 ? 9.078 -9.076 -8.588 1.00 79.56 93 GLY A O 1
ATOM 780 N N . TYR A 1 94 ? 9.897 -7.119 -9.357 1.00 78.38 94 TYR A N 1
ATOM 781 C CA . TYR A 1 94 ? 11.253 -7.307 -8.858 1.00 78.38 94 TYR A CA 1
ATOM 782 C C . TYR A 1 94 ? 11.280 -7.404 -7.327 1.00 78.38 94 TYR A C 1
ATOM 784 O O . TYR A 1 94 ? 10.699 -6.578 -6.625 1.00 78.38 94 TYR A O 1
ATOM 792 N N . CYS A 1 95 ? 11.979 -8.415 -6.815 1.00 77.12 95 CYS A N 1
ATOM 793 C CA . CYS A 1 95 ? 12.251 -8.574 -5.393 1.00 77.12 95 CYS A CA 1
ATOM 794 C C . CYS A 1 95 ? 13.694 -8.159 -5.111 1.00 77.12 95 CYS A C 1
ATOM 796 O O . CYS A 1 95 ? 14.628 -8.743 -5.665 1.00 77.12 95 CYS A O 1
ATOM 798 N N . VAL A 1 96 ? 13.861 -7.178 -4.222 1.00 77.38 96 VAL A N 1
ATOM 799 C CA . VAL A 1 96 ? 15.173 -6.662 -3.814 1.00 77.38 96 VAL A CA 1
ATOM 800 C C . VAL A 1 96 ? 16.029 -7.783 -3.222 1.00 77.38 96 VAL A C 1
ATOM 802 O O . VAL A 1 96 ? 15.524 -8.671 -2.524 1.00 77.38 96 VAL A O 1
ATOM 805 N N . GLN A 1 97 ? 17.332 -7.743 -3.501 1.00 76.00 97 GLN A N 1
ATOM 806 C CA . GLN A 1 97 ? 18.300 -8.693 -2.965 1.00 76.00 97 GLN A CA 1
ATOM 807 C C . GLN A 1 97 ? 18.215 -8.768 -1.432 1.00 76.00 97 GLN A C 1
ATOM 809 O O . GLN A 1 97 ? 18.043 -7.764 -0.748 1.00 76.00 97 GLN A O 1
ATOM 814 N N . GLY A 1 98 ? 18.291 -9.982 -0.885 1.00 74.94 98 GLY A N 1
ATOM 815 C CA . GLY A 1 98 ? 18.169 -10.233 0.557 1.00 74.94 98 GLY A CA 1
ATOM 816 C C . GLY A 1 98 ? 16.738 -10.486 1.050 1.00 74.94 98 GLY A C 1
ATOM 817 O O . GLY A 1 98 ? 16.572 -11.131 2.088 1.00 74.94 98 GLY A O 1
ATOM 818 N N . THR A 1 99 ? 15.707 -10.093 0.291 1.00 76.44 99 THR A N 1
ATOM 819 C CA . THR A 1 99 ? 14.306 -10.434 0.606 1.00 76.44 99 THR A CA 1
ATOM 820 C C . THR A 1 99 ? 14.047 -11.942 0.508 1.00 76.44 99 THR A C 1
ATOM 822 O O . THR A 1 99 ? 14.699 -12.661 -0.255 1.00 76.44 99 THR A O 1
ATOM 825 N N . ILE A 1 100 ? 13.027 -12.429 1.225 1.00 76.38 100 ILE A N 1
ATOM 826 C CA . ILE A 1 100 ? 12.539 -13.812 1.079 1.00 76.38 100 ILE A CA 1
ATOM 827 C C . ILE A 1 100 ? 12.117 -14.086 -0.373 1.00 76.38 100 ILE A C 1
ATOM 829 O O . ILE A 1 100 ? 12.462 -15.130 -0.921 1.00 76.38 100 ILE A O 1
ATOM 833 N N . GLY A 1 101 ? 11.428 -13.138 -1.018 1.00 78.50 101 GLY A N 1
ATOM 834 C CA . GLY A 1 101 ? 10.997 -13.277 -2.411 1.00 78.50 101 GLY A CA 1
ATOM 835 C C . GLY A 1 101 ? 12.169 -13.514 -3.365 1.00 78.50 101 GLY A C 1
ATOM 836 O O . GLY A 1 101 ? 12.143 -14.468 -4.140 1.00 78.50 101 GLY A O 1
ATOM 837 N N . HIS A 1 102 ? 13.237 -12.721 -3.243 1.00 82.69 102 HIS A N 1
ATOM 838 C CA . HIS A 1 102 ? 14.449 -12.870 -4.052 1.00 82.69 102 HIS A CA 1
ATOM 839 C C . HIS A 1 102 ? 15.146 -14.218 -3.819 1.00 82.69 102 HIS A C 1
ATOM 841 O O . HIS A 1 102 ? 15.530 -14.894 -4.771 1.00 82.69 102 HIS A O 1
ATOM 847 N N . LYS A 1 103 ? 15.255 -14.653 -2.556 1.00 82.44 103 LYS A N 1
ATOM 848 C CA . LYS A 1 103 ? 15.833 -15.960 -2.197 1.00 82.44 103 LYS A CA 1
ATOM 849 C C . LYS A 1 103 ? 15.081 -17.115 -2.866 1.00 82.44 103 LYS A C 1
ATOM 851 O O . LYS A 1 103 ? 15.705 -17.993 -3.459 1.00 82.44 103 LYS A O 1
ATOM 856 N N . ILE A 1 104 ? 13.747 -17.102 -2.815 1.00 80.94 104 ILE A N 1
ATOM 857 C CA . ILE A 1 104 ? 12.924 -18.170 -3.402 1.00 80.94 104 ILE A CA 1
ATOM 858 C C . ILE A 1 104 ? 13.028 -18.185 -4.934 1.00 80.94 104 ILE A C 1
ATOM 860 O O . ILE A 1 104 ? 13.140 -19.265 -5.527 1.00 80.94 104 ILE A O 1
ATOM 864 N N . LEU A 1 105 ? 13.020 -17.002 -5.561 1.00 84.19 105 LEU A N 1
ATOM 865 C CA . LEU A 1 105 ? 13.194 -16.847 -7.008 1.00 84.19 105 LEU A CA 1
ATOM 866 C C . LEU A 1 105 ? 14.548 -17.390 -7.484 1.00 84.19 105 LEU A C 1
ATOM 868 O O . LEU A 1 105 ? 14.597 -18.080 -8.496 1.00 84.19 105 LEU A O 1
ATOM 872 N N . ASN A 1 106 ? 15.611 -17.198 -6.699 1.00 85.50 106 ASN A N 1
ATOM 873 C CA . ASN A 1 106 ? 16.945 -17.750 -6.970 1.00 85.50 106 ASN A CA 1
ATOM 874 C C . ASN A 1 106 ? 17.099 -19.241 -6.617 1.00 85.50 106 ASN A C 1
ATOM 876 O O . ASN A 1 106 ? 18.213 -19.756 -6.564 1.00 85.50 106 ASN A O 1
ATOM 880 N N . GLY A 1 107 ? 16.005 -19.958 -6.350 1.00 84.00 107 GLY A N 1
ATOM 881 C CA . GLY A 1 107 ? 16.053 -21.403 -6.126 1.00 84.00 107 GLY A CA 1
ATOM 882 C C . GLY A 1 107 ? 16.239 -21.829 -4.669 1.00 84.00 107 GLY A C 1
ATOM 883 O O . GLY A 1 107 ? 16.279 -23.028 -4.399 1.00 84.00 107 GLY A O 1
ATOM 884 N N . GLN A 1 108 ? 16.292 -20.906 -3.701 1.00 83.19 108 GLN A N 1
ATOM 885 C CA . GLN A 1 108 ? 16.410 -21.278 -2.291 1.00 83.19 108 GLN A CA 1
ATOM 886 C C . GLN A 1 108 ? 15.109 -21.939 -1.807 1.00 83.19 108 GLN A C 1
ATOM 888 O O . GLN A 1 108 ? 14.056 -21.306 -1.723 1.00 83.19 108 GLN A O 1
ATOM 893 N N . ARG A 1 109 ? 15.178 -23.239 -1.496 1.00 81.94 109 ARG A N 1
ATOM 894 C CA . ARG A 1 109 ? 14.031 -24.035 -1.018 1.00 81.94 109 ARG A CA 1
ATOM 895 C C . ARG A 1 109 ? 13.978 -24.194 0.499 1.00 81.94 109 ARG A C 1
ATOM 897 O O . ARG A 1 109 ? 12.971 -24.651 1.015 1.00 81.94 109 ARG A O 1
ATOM 904 N N . LYS A 1 110 ? 15.030 -23.816 1.226 1.00 83.62 110 LYS A N 1
ATOM 905 C CA . LYS A 1 110 ? 15.053 -23.812 2.696 1.00 83.62 110 LYS A CA 1
ATOM 906 C C . LYS A 1 110 ? 15.263 -22.388 3.186 1.00 83.62 110 LYS A C 1
ATOM 908 O O . LYS A 1 110 ? 16.290 -21.781 2.887 1.00 83.62 110 LYS A O 1
ATOM 913 N N . LEU A 1 111 ? 14.273 -21.853 3.891 1.00 77.06 111 LEU A N 1
ATOM 914 C CA . LEU A 1 111 ? 14.279 -20.493 4.420 1.00 77.06 111 LEU A CA 1
ATOM 915 C C . LEU A 1 111 ? 14.420 -20.537 5.938 1.00 77.06 111 LEU A C 1
ATOM 917 O O . LEU A 1 111 ? 13.686 -21.259 6.608 1.00 77.06 111 LEU A O 1
ATOM 921 N N . GLU A 1 112 ? 15.340 -19.748 6.475 1.00 73.50 112 GLU A N 1
ATOM 922 C CA . GLU A 1 112 ? 15.444 -19.507 7.912 1.00 73.50 112 GLU A CA 1
ATOM 923 C C . GLU A 1 112 ? 14.559 -18.316 8.271 1.00 73.50 112 GLU A C 1
ATOM 925 O O . GLU A 1 112 ? 14.703 -17.231 7.702 1.00 73.50 112 GLU A O 1
ATOM 930 N N . LEU A 1 113 ? 13.601 -18.535 9.171 1.00 66.19 113 LEU A N 1
ATOM 931 C CA . LEU A 1 113 ? 12.728 -17.485 9.680 1.00 66.19 113 LEU A CA 1
ATOM 932 C C . LEU A 1 113 ? 13.321 -16.905 10.970 1.00 66.19 113 LEU A C 1
ATOM 934 O O . LEU A 1 113 ? 13.919 -17.636 11.767 1.00 66.19 113 LEU A O 1
ATOM 938 N N . GLU A 1 114 ? 13.104 -15.608 11.204 1.00 59.22 114 GLU A N 1
ATOM 939 C CA . GLU A 1 114 ? 13.436 -14.957 12.476 1.00 59.22 114 GLU A CA 1
ATOM 940 C C . GLU A 1 114 ? 12.779 -15.739 13.628 1.00 59.22 114 GLU A C 1
ATOM 942 O O . GLU A 1 114 ? 11.556 -15.868 13.689 1.00 59.22 114 GLU A O 1
ATOM 947 N N . GLY A 1 115 ? 13.603 -16.365 14.481 1.00 57.53 115 GLY A N 1
ATOM 948 C CA . GLY A 1 115 ? 13.148 -17.271 15.547 1.00 57.53 115 GLY A CA 1
ATOM 949 C C . GLY A 1 115 ? 13.572 -18.747 15.439 1.00 57.53 115 GLY A C 1
ATOM 950 O O . GLY A 1 115 ? 12.970 -19.582 16.107 1.00 57.53 115 GLY A O 1
ATOM 951 N N . ARG A 1 116 ? 14.602 -19.095 14.645 1.00 58.03 116 ARG A N 1
ATOM 952 C CA . ARG A 1 116 ? 15.209 -20.454 14.537 1.00 58.03 116 ARG A CA 1
ATOM 953 C C . ARG A 1 116 ? 14.312 -21.555 13.952 1.00 58.03 116 ARG A C 1
ATOM 955 O O . ARG A 1 116 ? 14.623 -22.736 14.091 1.00 58.03 116 ARG A O 1
ATOM 962 N N . SER A 1 117 ? 13.223 -21.203 13.270 1.00 65.00 117 SER A N 1
ATOM 963 C CA . SER A 1 117 ? 12.432 -22.189 12.522 1.00 65.00 117 SER A CA 1
ATOM 964 C C . SER A 1 117 ? 12.866 -22.213 11.058 1.00 65.00 117 SER A C 1
ATOM 966 O O . SER A 1 117 ? 12.929 -21.176 10.396 1.00 65.00 117 SER A O 1
ATOM 968 N N . THR A 1 118 ? 13.197 -23.402 10.558 1.00 70.88 118 THR A N 1
ATOM 969 C CA . THR A 1 118 ? 13.478 -23.636 9.142 1.00 70.88 118 THR A CA 1
ATOM 970 C C . THR A 1 118 ? 12.188 -24.011 8.431 1.00 70.88 118 THR A C 1
ATOM 972 O O . THR A 1 118 ? 11.395 -24.821 8.913 1.00 70.88 118 THR A O 1
ATOM 975 N N . LEU A 1 119 ? 11.960 -23.397 7.275 1.00 73.75 119 LEU A N 1
ATOM 976 C CA . LEU A 1 119 ? 10.786 -23.637 6.458 1.00 73.75 119 LEU A CA 1
ATOM 977 C C . LEU A 1 119 ? 11.215 -24.177 5.093 1.00 73.75 119 LEU A C 1
ATOM 979 O O . LEU A 1 119 ? 12.035 -23.576 4.398 1.00 73.75 119 LEU A O 1
ATOM 983 N N . GLU A 1 120 ? 10.633 -25.309 4.702 1.00 77.56 120 GLU A N 1
ATOM 984 C CA . GLU A 1 120 ? 10.850 -25.927 3.395 1.00 77.56 120 GLU A CA 1
ATOM 985 C C . GLU A 1 120 ? 9.794 -25.455 2.383 1.00 77.56 120 GLU A C 1
ATOM 987 O O . GLU A 1 120 ? 8.588 -25.597 2.586 1.00 77.56 120 GLU A O 1
ATOM 992 N N . VAL A 1 121 ? 10.256 -24.893 1.270 1.00 76.50 121 VAL A N 1
ATOM 993 C CA . VAL A 1 121 ? 9.451 -24.361 0.172 1.00 76.50 121 VAL A CA 1
ATOM 994 C C . VAL A 1 121 ? 9.210 -25.457 -0.858 1.00 76.50 121 VAL A C 1
ATOM 996 O O . VAL A 1 121 ? 10.098 -25.774 -1.643 1.00 76.50 121 VAL A O 1
ATOM 999 N N . LYS A 1 122 ? 7.997 -26.025 -0.865 1.00 75.44 122 LYS A N 1
ATOM 1000 C CA . LYS A 1 122 ? 7.560 -27.066 -1.825 1.00 75.44 122 LYS A CA 1
ATOM 1001 C C . LYS A 1 122 ? 6.657 -26.549 -2.948 1.00 75.44 122 LYS A C 1
ATOM 1003 O O . LYS A 1 122 ? 6.287 -27.312 -3.833 1.00 75.44 122 LYS A O 1
ATOM 1008 N N . LEU A 1 123 ? 6.276 -25.277 -2.884 1.00 77.25 123 LEU A N 1
ATOM 1009 C CA . LEU A 1 123 ? 5.376 -24.641 -3.842 1.00 77.25 123 LEU A CA 1
ATOM 1010 C C . LEU A 1 123 ? 6.104 -24.241 -5.133 1.00 77.25 123 LEU A C 1
ATOM 1012 O O . LEU A 1 123 ? 7.317 -24.005 -5.132 1.00 77.25 123 LEU A O 1
ATOM 1016 N N . GLN A 1 124 ? 5.357 -24.155 -6.232 1.00 81.62 124 GLN A N 1
ATOM 1017 C CA . GLN A 1 124 ? 5.879 -23.652 -7.499 1.00 81.62 124 GLN A CA 1
ATOM 1018 C C . GLN A 1 124 ? 5.938 -22.126 -7.443 1.00 81.62 124 GLN A C 1
ATOM 1020 O O . GLN A 1 124 ? 4.954 -21.482 -7.084 1.00 81.62 124 GLN A O 1
ATOM 1025 N N . VAL A 1 125 ? 7.080 -21.539 -7.803 1.00 82.44 125 VAL A N 1
ATOM 1026 C CA . VAL A 1 125 ? 7.228 -20.081 -7.894 1.00 82.44 125 VAL A CA 1
ATOM 1027 C C . VAL A 1 125 ? 7.526 -19.691 -9.320 1.00 82.44 125 VAL A C 1
ATOM 1029 O O . VAL A 1 125 ? 8.451 -20.223 -9.928 1.00 82.44 125 VAL A O 1
ATOM 1032 N N . GLU A 1 126 ? 6.744 -18.748 -9.829 1.00 85.88 126 GLU A N 1
ATOM 1033 C CA . GLU A 1 126 ? 6.906 -18.193 -11.162 1.00 85.88 126 GLU A CA 1
ATOM 1034 C C . GLU A 1 126 ? 7.044 -16.676 -11.076 1.00 85.88 126 GLU A C 1
ATOM 1036 O O . GLU A 1 126 ? 6.302 -16.000 -10.360 1.00 85.88 126 GLU A O 1
ATOM 1041 N N . TYR A 1 127 ? 8.019 -16.137 -11.797 1.00 84.88 127 TYR A N 1
ATOM 1042 C CA . TYR A 1 127 ? 8.209 -14.703 -11.931 1.00 84.88 127 TYR A CA 1
ATOM 1043 C C . TYR A 1 127 ? 7.511 -14.208 -13.195 1.00 84.88 127 TYR A C 1
ATOM 1045 O O . TYR A 1 127 ? 7.725 -14.751 -14.276 1.00 84.88 127 TYR A O 1
ATOM 1053 N N . MET A 1 128 ? 6.718 -13.147 -13.066 1.00 83.69 128 MET A N 1
ATOM 1054 C CA . MET A 1 128 ? 6.134 -12.439 -14.201 1.00 83.69 128 MET A CA 1
ATOM 1055 C C . MET A 1 128 ? 6.506 -10.963 -14.115 1.00 83.69 128 MET A C 1
ATOM 1057 O O . MET A 1 128 ? 6.266 -10.315 -13.098 1.00 83.69 128 MET A O 1
ATOM 1061 N N . SER A 1 129 ? 7.063 -10.415 -15.194 1.00 79.06 129 SER A N 1
ATOM 1062 C CA . SER A 1 129 ? 7.473 -9.009 -15.256 1.00 79.06 129 SER A CA 1
ATOM 1063 C C . SER A 1 129 ? 6.267 -8.089 -15.486 1.00 79.06 129 SER A C 1
ATOM 1065 O O . SER A 1 129 ? 6.013 -7.622 -16.593 1.00 79.06 129 SER A O 1
ATOM 1067 N N . PHE A 1 130 ? 5.493 -7.847 -14.426 1.00 80.69 130 PHE A N 1
ATOM 1068 C CA . PHE A 1 130 ? 4.444 -6.821 -14.380 1.00 80.69 130 PHE A CA 1
ATOM 1069 C C . PHE A 1 130 ? 4.884 -5.582 -13.592 1.00 80.69 130 PHE A C 1
ATOM 1071 O O . PHE A 1 130 ? 4.054 -4.778 -13.160 1.00 80.69 130 PHE A O 1
ATOM 1078 N N . SER A 1 131 ? 6.191 -5.402 -13.400 1.00 70.81 131 SER A N 1
ATOM 1079 C CA . SER A 1 131 ? 6.723 -4.177 -12.824 1.00 70.81 131 SER A CA 1
ATOM 1080 C C . SER A 1 131 ? 6.494 -3.020 -13.790 1.00 70.81 131 SER A C 1
ATOM 1082 O O . SER A 1 131 ? 6.979 -3.050 -14.917 1.00 70.81 131 SER A O 1
ATOM 1084 N N . ALA A 1 132 ? 5.800 -1.978 -13.337 1.00 78.69 132 ALA A N 1
ATOM 1085 C CA . ALA A 1 132 ? 5.578 -0.748 -14.097 1.00 78.69 132 ALA A CA 1
ATOM 1086 C C . ALA A 1 132 ? 6.837 0.150 -14.164 1.00 78.69 132 ALA A C 1
ATOM 1088 O O . ALA A 1 132 ? 6.732 1.374 -14.141 1.00 78.69 132 ALA A O 1
ATOM 1089 N N . HIS A 1 133 ? 8.029 -0.453 -14.198 1.00 81.56 133 HIS A N 1
ATOM 1090 C CA . HIS A 1 133 ? 9.276 0.260 -14.450 1.00 81.56 133 HIS A CA 1
ATOM 1091 C C . HIS A 1 133 ? 9.377 0.634 -15.928 1.00 81.56 133 HIS A C 1
ATOM 1093 O O . HIS A 1 133 ? 8.749 0.011 -16.785 1.00 81.56 133 HIS A O 1
ATOM 1099 N N . ALA A 1 134 ? 10.174 1.660 -16.217 1.00 78.12 134 ALA A N 1
ATOM 1100 C CA . ALA A 1 134 ? 10.484 2.016 -17.590 1.00 78.12 134 ALA A CA 1
ATOM 1101 C C . ALA A 1 134 ? 11.225 0.851 -18.263 1.00 78.12 134 ALA A C 1
ATOM 1103 O O . ALA A 1 134 ? 12.186 0.312 -17.711 1.00 78.12 134 ALA A O 1
ATOM 1104 N N . ASP A 1 135 ? 10.757 0.446 -19.440 1.00 83.31 135 ASP A N 1
ATOM 1105 C CA . ASP A 1 135 ? 11.398 -0.588 -20.236 1.00 83.31 135 ASP A CA 1
ATOM 1106 C C . ASP A 1 135 ? 12.558 0.001 -21.044 1.00 83.31 135 ASP A C 1
ATOM 1108 O O . ASP A 1 135 ? 12.607 1.199 -21.333 1.00 83.31 135 ASP A O 1
ATOM 1112 N N . ALA A 1 136 ? 13.495 -0.855 -21.455 1.00 80.25 136 ALA A N 1
ATOM 1113 C CA . ALA A 1 136 ? 14.636 -0.413 -22.249 1.00 80.25 136 ALA A CA 1
ATOM 1114 C C . ALA A 1 136 ? 14.175 0.343 -23.506 1.00 80.25 136 ALA A C 1
ATOM 1116 O O . ALA A 1 136 ? 14.680 1.421 -23.799 1.00 80.25 136 ALA A O 1
ATOM 1117 N N . LYS A 1 137 ? 13.157 -0.162 -24.217 1.00 83.25 137 LYS A N 1
ATOM 1118 C CA . LYS A 1 137 ? 12.642 0.483 -25.431 1.00 83.25 137 LYS A CA 1
ATOM 1119 C C . LYS A 1 137 ? 12.071 1.876 -25.152 1.00 83.25 137 LYS A C 1
ATOM 1121 O O . LYS A 1 137 ? 12.390 2.796 -25.905 1.00 83.25 137 LYS A O 1
ATOM 1126 N N . GLY A 1 138 ? 11.271 2.045 -24.100 1.00 85.69 138 GLY A N 1
ATOM 1127 C CA . GLY A 1 138 ? 10.708 3.332 -23.702 1.00 85.69 138 GLY A CA 1
ATOM 1128 C C . GLY A 1 138 ? 11.780 4.335 -23.291 1.00 85.69 138 GLY A C 1
ATOM 1129 O O . GLY A 1 138 ? 11.737 5.477 -23.745 1.00 85.69 138 GLY A O 1
ATOM 1130 N N . ILE A 1 139 ? 12.791 3.901 -22.529 1.00 86.00 139 ILE A N 1
ATOM 1131 C CA . ILE A 1 139 ? 13.947 4.741 -22.174 1.00 86.00 139 ILE A CA 1
ATOM 1132 C C . ILE A 1 139 ? 14.688 5.187 -23.441 1.00 86.00 139 ILE A C 1
ATOM 1134 O O . ILE A 1 139 ? 14.919 6.379 -23.637 1.00 86.00 139 ILE A O 1
ATOM 1138 N N . MET A 1 140 ? 15.006 4.254 -24.345 1.00 83.25 140 MET A N 1
ATOM 1139 C CA . MET A 1 140 ? 15.714 4.579 -25.587 1.00 83.25 140 MET A CA 1
ATOM 1140 C C . MET A 1 140 ? 14.905 5.512 -26.492 1.00 83.25 140 MET A C 1
ATOM 1142 O O . MET A 1 140 ? 15.468 6.404 -27.125 1.00 83.25 140 MET A O 1
ATOM 1146 N N . GLN A 1 141 ? 13.589 5.317 -26.565 1.00 86.56 141 GLN A N 1
ATOM 1147 C CA . GLN A 1 141 ? 12.697 6.179 -27.330 1.00 86.56 141 GLN A CA 1
ATOM 1148 C C . GLN A 1 141 ? 12.640 7.591 -26.738 1.00 86.56 141 GLN A C 1
ATOM 1150 O O . GLN A 1 141 ? 12.724 8.557 -27.491 1.00 86.56 141 GLN A O 1
ATOM 1155 N N . LEU A 1 142 ? 12.558 7.712 -25.411 1.00 87.25 142 LEU A N 1
ATOM 1156 C CA . LEU A 1 142 ? 12.560 8.998 -24.720 1.00 87.25 142 LEU A CA 1
ATOM 1157 C C . LEU A 1 142 ? 13.864 9.765 -24.961 1.00 87.25 142 LEU A C 1
ATOM 1159 O O . LEU A 1 142 ? 13.815 10.936 -25.321 1.00 87.25 142 LEU A O 1
ATOM 1163 N N . ILE A 1 143 ? 15.017 9.099 -24.838 1.00 85.75 143 ILE A N 1
ATOM 1164 C CA . ILE A 1 143 ? 16.331 9.710 -25.100 1.00 85.75 143 ILE A CA 1
ATOM 1165 C C . ILE A 1 143 ? 16.414 10.223 -26.542 1.00 85.75 143 ILE A C 1
ATOM 1167 O O . ILE A 1 143 ? 16.877 11.336 -26.769 1.00 85.75 143 ILE A O 1
ATOM 1171 N N . ARG A 1 144 ? 15.935 9.444 -27.521 1.00 85.69 144 ARG A N 1
ATOM 1172 C CA . ARG A 1 144 ? 15.914 9.870 -28.932 1.00 85.69 144 ARG A CA 1
ATOM 1173 C C . ARG A 1 144 ? 14.996 11.064 -29.182 1.00 85.69 144 ARG A C 1
ATOM 1175 O O . ARG A 1 144 ? 15.314 11.874 -30.032 1.00 85.69 144 ARG A O 1
ATOM 1182 N N . MET A 1 145 ? 13.862 11.149 -28.487 1.00 88.25 145 MET A N 1
ATOM 1183 C CA . MET A 1 145 ? 12.917 12.262 -28.639 1.00 88.25 145 MET A CA 1
ATOM 1184 C C . MET A 1 145 ? 13.387 13.537 -27.938 1.00 88.25 145 MET A C 1
ATOM 1186 O O . MET A 1 145 ? 13.063 14.628 -28.391 1.00 88.25 145 MET A O 1
ATOM 1190 N N . ALA A 1 146 ? 14.098 13.397 -26.820 1.00 88.31 146 ALA A N 1
ATOM 1191 C CA . ALA A 1 146 ? 14.566 14.520 -26.018 1.00 88.31 146 ALA A CA 1
ATOM 1192 C C . ALA A 1 146 ? 15.915 15.087 -26.490 1.00 88.31 146 ALA A C 1
ATOM 1194 O O . ALA A 1 146 ? 16.239 16.207 -26.111 1.00 88.31 146 ALA A O 1
ATOM 1195 N N . GLU A 1 147 ? 16.697 14.312 -27.254 1.00 87.50 147 GLU A N 1
ATOM 1196 C CA . GLU A 1 147 ? 18.048 14.656 -27.733 1.00 87.50 147 GLU A CA 1
ATOM 1197 C C . GLU A 1 147 ? 18.928 15.325 -26.653 1.00 87.50 147 GLU A C 1
ATOM 1199 O O . GLU A 1 147 ? 19.460 16.420 -26.856 1.00 87.50 147 GLU A O 1
ATOM 1204 N N . PRO A 1 148 ? 19.079 14.705 -25.465 1.00 85.12 148 PRO A N 1
ATOM 1205 C CA . PRO A 1 148 ? 19.795 15.335 -24.369 1.00 85.12 148 PRO A CA 1
ATOM 1206 C C . PRO A 1 148 ? 21.300 15.393 -24.659 1.00 85.12 148 PRO A C 1
ATOM 1208 O O . PRO A 1 148 ? 21.883 14.442 -25.179 1.00 85.12 148 PRO A O 1
ATOM 1211 N N . GLY A 1 149 ? 21.953 16.481 -24.239 1.00 81.44 149 GLY A N 1
ATOM 1212 C CA . GLY A 1 149 ? 23.415 16.599 -24.299 1.00 81.44 149 GLY A CA 1
ATOM 1213 C C . GLY A 1 149 ? 24.149 15.688 -23.304 1.00 81.44 149 GLY A C 1
ATOM 1214 O O . GLY A 1 149 ? 25.303 15.330 -23.529 1.00 81.44 149 GLY A O 1
ATOM 1215 N N . THR A 1 150 ? 23.485 15.282 -22.216 1.00 80.75 150 THR A N 1
ATOM 1216 C CA . THR A 1 150 ? 24.061 14.442 -21.156 1.00 80.75 150 THR A CA 1
ATOM 1217 C C . THR A 1 150 ? 22.980 13.571 -20.511 1.00 80.75 150 THR A C 1
ATOM 1219 O O . THR A 1 150 ? 21.866 14.040 -20.281 1.00 80.75 150 THR A O 1
ATOM 1222 N N . CYS A 1 151 ? 23.310 12.320 -20.179 1.00 80.94 151 CYS A N 1
ATOM 1223 C CA . CYS A 1 151 ? 22.421 11.387 -19.476 1.00 80.94 151 CYS A CA 1
ATOM 1224 C C . CYS A 1 151 ? 23.069 10.859 -18.188 1.00 80.94 151 CYS A C 1
ATOM 1226 O O . CYS A 1 151 ? 24.195 10.364 -18.221 1.00 80.94 151 CYS A O 1
ATOM 1228 N N . CYS A 1 152 ? 22.333 10.874 -17.074 1.00 80.06 152 CYS A N 1
ATOM 1229 C CA . CYS A 1 152 ? 22.743 10.235 -15.820 1.00 80.06 152 CYS A CA 1
ATOM 1230 C C . CYS A 1 152 ? 21.930 8.959 -15.570 1.00 80.06 152 CYS A C 1
ATOM 1232 O O . CYS A 1 152 ? 20.701 8.977 -15.635 1.00 80.06 152 CYS A O 1
ATOM 1234 N N . TRP A 1 153 ? 22.620 7.861 -15.269 1.00 76.50 153 TRP A N 1
ATOM 1235 C CA . TRP A 1 153 ? 22.037 6.541 -15.022 1.00 76.50 153 TRP A CA 1
ATOM 1236 C C . TRP A 1 153 ? 22.164 6.157 -13.544 1.00 76.50 153 TRP A C 1
ATOM 1238 O O . TRP A 1 153 ? 23.139 6.526 -12.896 1.00 76.50 153 TRP A O 1
ATOM 1248 N N . PHE A 1 154 ? 21.193 5.397 -13.023 1.00 72.75 154 PHE A N 1
ATOM 1249 C CA . PHE A 1 154 ? 21.126 5.018 -11.599 1.00 72.75 154 PHE A CA 1
ATOM 1250 C C . PHE A 1 154 ? 21.295 3.518 -11.324 1.00 72.75 154 PHE A C 1
ATOM 1252 O O . PHE A 1 154 ? 21.523 3.135 -10.182 1.00 72.75 154 PHE A O 1
ATOM 1259 N N . THR A 1 155 ? 21.144 2.660 -12.335 1.00 68.31 155 THR A N 1
ATOM 1260 C CA . THR A 1 155 ? 21.160 1.199 -12.156 1.00 68.31 155 THR A CA 1
ATOM 1261 C C . THR A 1 155 ? 22.128 0.531 -13.117 1.00 68.31 155 THR A C 1
ATOM 1263 O O . THR A 1 155 ? 23.126 -0.038 -12.691 1.00 68.31 155 THR A O 1
ATOM 1266 N N . GLU A 1 156 ? 21.862 0.633 -14.417 1.00 67.00 156 GLU A N 1
ATOM 1267 C CA . GLU A 1 156 ? 22.679 0.023 -15.460 1.00 67.00 156 GLU A CA 1
ATOM 1268 C C . GLU A 1 156 ? 22.960 1.030 -16.570 1.00 67.00 156 GLU A C 1
ATOM 1270 O O . GLU A 1 156 ? 22.060 1.711 -17.066 1.00 67.00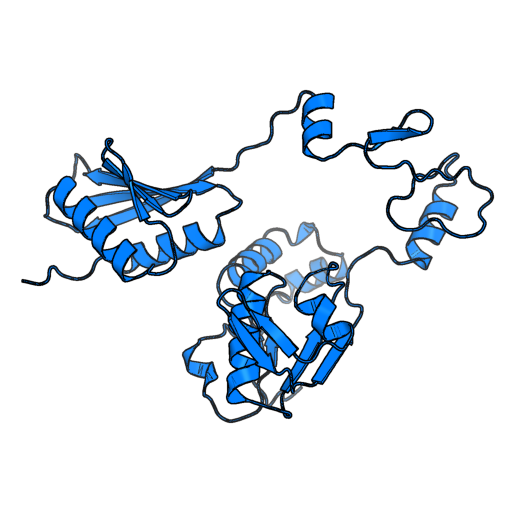 156 GLU A O 1
ATOM 1275 N N . ARG A 1 157 ? 24.231 1.112 -16.974 1.00 66.12 157 ARG A N 1
ATOM 1276 C CA . ARG A 1 157 ? 24.655 1.922 -18.113 1.00 66.12 157 ARG A CA 1
ATOM 1277 C C . ARG A 1 157 ? 24.476 1.113 -19.401 1.00 66.12 157 ARG A C 1
ATOM 1279 O O . ARG A 1 157 ? 25.034 0.019 -19.498 1.00 66.12 157 ARG A O 1
ATOM 1286 N N . PRO A 1 158 ? 23.796 1.644 -20.430 1.00 66.19 158 PRO A N 1
ATOM 1287 C CA . PRO A 1 158 ? 23.734 0.973 -21.717 1.00 66.19 158 PRO A CA 1
ATOM 1288 C C . PRO A 1 158 ? 25.128 0.890 -22.342 1.00 66.19 158 PRO A C 1
ATOM 1290 O O . PRO A 1 158 ? 25.866 1.875 -22.442 1.00 66.19 158 PRO A O 1
ATOM 1293 N N . SER A 1 159 ? 25.490 -0.307 -22.794 1.00 58.34 159 SER A N 1
ATOM 1294 C CA . SER A 1 159 ? 26.719 -0.531 -23.540 1.00 58.34 159 SER A CA 1
ATOM 1295 C C . SER A 1 159 ? 26.582 0.097 -24.930 1.00 58.34 159 SER A C 1
ATOM 1297 O O . SER A 1 159 ? 25.889 -0.454 -25.783 1.00 58.34 159 SER A O 1
ATOM 1299 N N . ARG A 1 160 ? 27.299 1.208 -25.147 1.00 57.56 160 ARG A N 1
ATOM 1300 C CA . ARG A 1 160 ? 27.427 1.987 -26.398 1.00 57.56 160 ARG A CA 1
ATOM 1301 C C . ARG A 1 160 ? 26.290 2.974 -26.655 1.00 57.56 160 ARG A C 1
ATOM 1303 O O . ARG A 1 160 ? 25.272 2.625 -27.238 1.00 57.56 160 ARG A O 1
ATOM 1310 N N . TRP A 1 161 ? 26.535 4.236 -26.319 1.00 66.75 161 TRP A N 1
ATOM 1311 C CA . TRP A 1 161 ? 25.758 5.368 -26.816 1.00 66.75 161 TRP A CA 1
ATOM 1312 C C . TRP A 1 161 ? 26.681 6.565 -27.052 1.00 66.75 161 TRP A C 1
ATOM 1314 O O . TRP A 1 161 ? 27.665 6.722 -26.333 1.00 66.75 161 TRP A O 1
ATOM 1324 N N . SER A 1 162 ? 26.371 7.386 -28.057 1.00 67.06 162 SER A N 1
ATOM 1325 C CA . SER A 1 162 ? 27.179 8.559 -28.437 1.00 67.06 162 SER A CA 1
ATOM 1326 C C . SER A 1 162 ? 26.922 9.795 -27.567 1.00 67.06 162 SER A C 1
ATOM 1328 O O . SER A 1 162 ? 27.550 10.825 -27.781 1.00 67.06 162 SER A O 1
ATOM 1330 N N . ILE A 1 163 ? 25.982 9.708 -26.620 1.00 73.44 163 ILE A N 1
ATOM 1331 C CA . ILE A 1 163 ? 25.674 10.778 -25.663 1.00 73.44 163 ILE A CA 1
ATOM 1332 C C . ILE A 1 163 ? 26.567 10.589 -24.444 1.00 73.44 163 ILE A C 1
ATOM 1334 O O . ILE A 1 163 ? 26.771 9.456 -23.996 1.00 73.44 163 ILE A O 1
ATOM 1338 N N . ASP A 1 164 ? 27.064 11.693 -23.896 1.00 76.56 164 ASP A N 1
ATOM 1339 C CA . ASP A 1 164 ? 27.845 11.674 -22.669 1.00 76.56 164 ASP A CA 1
ATOM 1340 C C . ASP A 1 164 ? 27.009 11.088 -21.518 1.00 76.56 164 ASP A C 1
ATOM 1342 O O . ASP A 1 164 ? 25.927 11.584 -21.187 1.00 76.56 164 ASP A O 1
ATOM 1346 N N . CYS A 1 165 ? 27.466 9.962 -20.969 1.00 77.44 165 CYS A N 1
ATOM 1347 C CA . CYS A 1 165 ? 26.715 9.156 -20.010 1.00 77.44 165 CYS A CA 1
ATOM 1348 C C . CYS A 1 165 ? 27.493 9.031 -18.705 1.00 77.44 165 CYS A C 1
ATOM 1350 O O . CYS A 1 165 ? 28.564 8.418 -18.680 1.00 77.44 165 CYS A O 1
ATOM 1352 N N . HIS A 1 166 ? 26.885 9.507 -17.622 1.00 78.94 166 HIS A N 1
ATOM 1353 C CA . HIS A 1 166 ? 27.433 9.448 -16.270 1.00 78.94 166 HIS A CA 1
ATOM 1354 C C . HIS A 1 166 ? 26.650 8.453 -15.415 1.00 78.94 166 HIS A C 1
ATOM 1356 O O . HIS A 1 166 ? 25.447 8.263 -15.593 1.00 78.94 166 HIS A O 1
ATOM 1362 N N . MET A 1 167 ? 27.337 7.809 -14.480 1.00 77.88 167 MET A N 1
ATOM 1363 C CA . MET A 1 167 ? 26.736 6.933 -13.472 1.00 77.88 167 MET A CA 1
ATOM 1364 C C . MET A 1 167 ? 27.482 7.176 -12.154 1.00 77.88 167 MET A C 1
ATOM 1366 O O . MET A 1 167 ? 28.303 6.344 -11.767 1.00 77.88 167 MET A O 1
ATOM 1370 N N . PRO A 1 168 ? 27.311 8.367 -11.543 1.00 76.75 168 PRO A N 1
ATOM 1371 C CA . PRO A 1 168 ? 28.025 8.718 -10.321 1.00 76.75 168 PRO A CA 1
ATOM 1372 C C . PRO A 1 168 ? 27.634 7.756 -9.200 1.00 76.75 168 PRO A C 1
ATOM 1374 O O . PRO A 1 168 ? 26.468 7.360 -9.096 1.00 76.75 168 PRO A O 1
ATOM 1377 N N . ALA A 1 169 ? 28.590 7.394 -8.346 1.00 76.19 169 ALA A N 1
ATOM 1378 C CA . ALA A 1 169 ? 28.246 6.692 -7.119 1.00 76.19 169 ALA A CA 1
ATOM 1379 C C . ALA A 1 169 ? 27.423 7.609 -6.195 1.00 76.19 169 ALA A C 1
ATOM 1381 O O . ALA A 1 169 ? 27.405 8.835 -6.339 1.00 76.19 169 ALA A O 1
ATOM 1382 N N . ASN A 1 170 ? 26.734 7.021 -5.215 1.00 71.69 170 ASN A N 1
ATOM 1383 C CA . ASN A 1 170 ? 26.035 7.802 -4.195 1.00 71.69 170 ASN A CA 1
ATOM 1384 C C . ASN A 1 170 ? 27.019 8.773 -3.515 1.00 71.69 170 ASN A C 1
ATOM 1386 O O . ASN A 1 170 ? 28.002 8.336 -2.922 1.00 71.69 170 ASN A O 1
ATOM 1390 N N . GLY A 1 171 ? 26.740 10.076 -3.576 1.00 66.62 171 GLY A N 1
ATOM 1391 C CA . GLY A 1 171 ? 27.589 11.136 -3.025 1.00 66.62 171 GLY A CA 1
ATOM 1392 C C . GLY A 1 171 ? 28.531 11.806 -4.032 1.00 66.62 171 GLY A C 1
ATOM 1393 O O . GLY A 1 171 ? 29.131 12.824 -3.689 1.00 66.62 171 GLY A O 1
ATOM 1394 N N . GLU A 1 172 ? 28.650 11.289 -5.258 1.00 74.81 172 GLU A N 1
ATOM 1395 C CA . GLU A 1 172 ? 29.508 11.857 -6.302 1.00 74.81 172 GLU A CA 1
ATOM 1396 C C . GLU A 1 172 ? 28.763 12.866 -7.194 1.00 74.81 172 GLU A C 1
ATOM 1398 O O . GLU A 1 172 ? 27.542 12.805 -7.384 1.00 74.81 172 GLU A O 1
ATOM 1403 N N . THR A 1 173 ? 29.525 13.804 -7.763 1.00 63.38 173 THR A N 1
ATOM 1404 C CA . THR A 1 173 ? 29.023 14.843 -8.672 1.00 63.38 173 THR A CA 1
ATOM 1405 C C . THR A 1 173 ? 29.545 14.597 -10.080 1.00 63.38 173 THR A C 1
ATOM 1407 O O . THR A 1 173 ? 30.756 14.564 -10.290 1.00 63.38 173 THR A O 1
ATOM 1410 N N . ALA A 1 174 ? 28.642 14.511 -11.055 1.00 58.88 174 ALA A N 1
ATOM 1411 C CA . ALA A 1 174 ? 28.980 14.532 -12.473 1.00 58.88 174 ALA A CA 1
ATOM 1412 C C . ALA A 1 174 ? 28.411 15.810 -13.110 1.00 58.88 174 ALA A C 1
ATOM 1414 O O . ALA A 1 174 ? 27.207 16.052 -13.056 1.00 58.88 174 ALA A O 1
ATOM 1415 N N . THR A 1 175 ? 29.308 16.653 -13.640 1.00 55.81 175 THR A N 1
ATOM 1416 C CA . THR A 1 175 ? 29.075 17.799 -14.558 1.00 55.81 175 THR A CA 1
ATOM 1417 C C . THR A 1 175 ? 28.067 18.901 -14.165 1.00 55.81 175 THR A C 1
ATOM 1419 O O . THR A 1 175 ? 27.939 19.877 -14.898 1.00 55.81 175 THR A O 1
ATOM 1422 N N . SER A 1 176 ? 27.407 18.799 -13.005 1.00 58.06 176 SER A N 1
ATOM 1423 C CA . SER A 1 176 ? 26.584 19.791 -12.258 1.00 58.06 176 SER A CA 1
ATOM 1424 C C . SER A 1 176 ? 25.499 19.092 -11.422 1.00 58.06 176 SER A C 1
ATOM 1426 O O . SER A 1 176 ? 24.840 19.723 -10.598 1.00 58.06 176 SER A O 1
ATOM 1428 N N . LEU A 1 177 ? 25.321 17.782 -11.612 1.00 58.00 177 LEU A N 1
ATOM 1429 C CA . LEU A 1 177 ? 24.353 16.953 -10.910 1.00 58.00 177 LEU A CA 1
ATOM 1430 C C . LEU A 1 177 ? 25.078 16.124 -9.848 1.00 58.00 177 LEU A C 1
ATOM 1432 O O . LEU A 1 177 ? 25.997 15.363 -10.153 1.00 58.00 177 LEU A O 1
ATOM 1436 N N . LYS A 1 178 ? 24.666 16.284 -8.590 1.00 63.56 178 LYS A N 1
ATOM 1437 C CA . LYS A 1 178 ? 25.186 15.536 -7.443 1.00 63.56 178 LYS A CA 1
ATOM 1438 C C . LYS A 1 178 ? 24.161 14.491 -7.031 1.00 63.56 178 LYS A C 1
ATOM 1440 O O . LYS A 1 178 ? 23.019 14.836 -6.724 1.00 63.56 178 LYS A O 1
ATOM 1445 N N . LEU A 1 179 ? 24.565 13.225 -7.015 1.00 65.56 179 LEU A N 1
ATOM 1446 C CA . LEU A 1 179 ? 23.724 12.164 -6.480 1.00 65.56 179 LEU A CA 1
ATOM 1447 C C . LEU A 1 179 ? 23.837 12.161 -4.958 1.00 65.56 179 LEU A C 1
ATOM 1449 O O . LEU A 1 179 ? 24.931 12.071 -4.411 1.00 65.56 179 LEU A O 1
ATOM 1453 N N . VAL A 1 180 ? 22.711 12.249 -4.263 1.00 74.12 180 VAL A N 1
ATOM 1454 C CA . VAL A 1 180 ? 22.649 12.284 -2.797 1.00 74.12 180 VAL A CA 1
ATOM 1455 C C . VAL A 1 180 ? 21.527 11.378 -2.298 1.00 74.12 180 VAL A C 1
ATOM 1457 O O . VAL A 1 180 ? 20.576 11.103 -3.030 1.00 74.12 180 VAL A O 1
ATOM 1460 N N . SER A 1 181 ? 21.632 10.895 -1.057 1.00 75.00 181 SER A N 1
ATOM 1461 C CA . SER A 1 181 ? 20.522 10.194 -0.397 1.00 75.00 181 SER A CA 1
ATOM 1462 C C . SER A 1 181 ? 19.322 11.130 -0.221 1.00 75.00 181 SER A C 1
ATOM 1464 O O . SER A 1 181 ? 19.474 12.349 -0.262 1.00 75.00 181 SER A O 1
ATOM 1466 N N . SER A 1 182 ? 18.127 10.583 0.017 1.00 72.38 182 SER A N 1
ATOM 1467 C CA . SER A 1 182 ? 16.925 11.386 0.296 1.00 72.38 182 SER A CA 1
ATOM 1468 C C . SER A 1 182 ? 17.126 12.351 1.470 1.00 72.38 182 SER A C 1
ATOM 1470 O O . SER A 1 182 ? 16.736 13.512 1.391 1.00 72.38 182 SER A O 1
ATOM 1472 N N . GLU A 1 183 ? 17.790 11.893 2.531 1.00 77.62 183 GLU A N 1
ATOM 1473 C CA . GLU A 1 183 ? 18.116 12.686 3.723 1.00 77.62 183 GLU A CA 1
ATOM 1474 C C . GLU A 1 183 ? 19.069 13.842 3.392 1.00 77.62 183 GLU A C 1
ATOM 1476 O O . GLU A 1 183 ? 18.838 14.990 3.774 1.00 77.62 183 GLU A O 1
ATOM 1481 N N . GLN A 1 184 ? 20.129 13.553 2.632 1.00 78.12 184 GLN A N 1
ATOM 1482 C CA . GLN A 1 184 ? 21.101 14.559 2.222 1.00 78.12 184 GLN A CA 1
ATOM 1483 C C . GLN A 1 184 ? 20.505 15.531 1.192 1.00 78.12 184 GLN A C 1
ATOM 1485 O O . GLN A 1 184 ? 20.844 16.709 1.219 1.00 78.12 184 GLN A O 1
ATOM 1490 N N . ALA A 1 185 ? 19.582 15.080 0.338 1.00 81.38 185 ALA A N 1
ATOM 1491 C CA . ALA A 1 185 ? 18.842 15.934 -0.588 1.00 81.38 185 ALA A CA 1
ATOM 1492 C C . ALA A 1 185 ? 17.966 16.947 0.157 1.00 81.38 185 ALA A C 1
ATOM 1494 O O . ALA A 1 185 ? 17.989 18.128 -0.173 1.00 81.38 185 ALA A O 1
ATOM 1495 N N . LEU A 1 186 ? 17.229 16.506 1.183 1.00 82.12 186 LEU A N 1
ATOM 1496 C CA . LEU A 1 186 ? 16.430 17.398 2.028 1.00 82.12 186 LEU A CA 1
ATOM 1497 C C . LEU A 1 186 ? 17.317 18.452 2.701 1.00 82.12 186 LEU A C 1
ATOM 1499 O O . LEU A 1 186 ? 17.010 19.641 2.638 1.00 82.12 186 LEU A O 1
ATOM 1503 N N . LYS A 1 187 ? 18.466 18.034 3.246 1.00 85.38 187 LYS A N 1
ATOM 1504 C CA . LYS A 1 187 ? 19.447 18.940 3.857 1.00 85.38 187 LYS A CA 1
ATOM 1505 C C . LYS A 1 187 ? 20.030 19.947 2.859 1.00 85.38 187 LYS A C 1
ATOM 1507 O O . LYS A 1 187 ? 20.067 21.135 3.166 1.00 85.38 187 LYS A O 1
ATOM 1512 N N . ASP A 1 188 ? 20.457 19.489 1.682 1.00 83.56 188 ASP A N 1
ATOM 1513 C CA . ASP A 1 188 ? 21.055 20.337 0.638 1.00 83.56 188 ASP A CA 1
ATOM 1514 C C . ASP A 1 188 ? 20.024 21.325 0.053 1.00 83.56 188 ASP A C 1
ATOM 1516 O O . ASP A 1 188 ? 20.382 22.441 -0.318 1.00 83.56 188 ASP A O 1
ATOM 1520 N N . LEU A 1 189 ? 18.738 20.953 0.023 1.00 84.88 189 LEU A N 1
ATOM 1521 C CA . LEU A 1 189 ? 17.635 21.822 -0.406 1.00 84.88 189 LEU A CA 1
ATOM 1522 C C . LEU A 1 189 ? 17.101 22.737 0.712 1.00 84.88 189 LEU A C 1
ATOM 1524 O O . LEU A 1 189 ? 16.196 23.532 0.459 1.00 84.88 189 LEU A O 1
ATOM 1528 N N . GLY A 1 190 ? 17.614 22.622 1.942 1.00 85.69 190 GLY A N 1
ATOM 1529 C CA . GLY A 1 190 ? 17.084 23.348 3.102 1.00 85.69 190 GLY A CA 1
ATOM 1530 C C . GLY A 1 190 ? 15.632 22.983 3.433 1.00 85.69 190 GLY A C 1
ATOM 1531 O O . GLY A 1 190 ? 14.904 23.787 4.014 1.00 85.69 190 GLY A O 1
ATOM 1532 N N . LEU A 1 191 ? 15.191 21.790 3.029 1.00 84.38 191 LEU A N 1
ATOM 1533 C CA . LEU A 1 191 ? 13.850 21.279 3.267 1.00 84.38 191 LEU A CA 1
ATOM 1534 C C . LEU A 1 191 ? 13.844 20.418 4.526 1.00 84.38 191 LEU A C 1
ATOM 1536 O O . LEU A 1 191 ? 14.685 19.542 4.711 1.00 84.38 191 LEU A O 1
ATOM 1540 N N . ASN A 1 192 ? 12.843 20.631 5.371 1.00 78.75 192 ASN A N 1
ATOM 1541 C CA . ASN A 1 192 ? 12.583 19.736 6.488 1.00 78.75 192 ASN A CA 1
ATOM 1542 C C . ASN A 1 192 ? 11.753 18.548 6.003 1.00 78.75 192 ASN A C 1
ATOM 1544 O O . ASN A 1 192 ? 10.839 18.708 5.189 1.00 78.75 192 ASN A O 1
ATOM 1548 N N . GLU A 1 193 ? 12.047 17.361 6.528 1.00 75.56 193 GLU A N 1
ATOM 1549 C CA . GLU A 1 193 ? 11.212 16.193 6.280 1.00 75.56 193 GLU A CA 1
ATOM 1550 C C . GLU A 1 193 ? 9.789 16.464 6.784 1.00 75.56 193 GLU A C 1
ATOM 1552 O O . GLU A 1 193 ? 9.572 16.870 7.930 1.00 75.56 193 GLU A O 1
ATOM 1557 N N . HIS A 1 194 ? 8.802 16.257 5.915 1.00 75.00 194 HIS A N 1
ATOM 1558 C CA . HIS A 1 194 ? 7.410 16.441 6.286 1.00 75.00 194 HIS A CA 1
ATOM 1559 C C . HIS A 1 194 ? 6.962 15.268 7.167 1.00 75.00 194 HIS A C 1
ATOM 1561 O O . HIS A 1 194 ? 6.608 14.199 6.669 1.00 75.00 194 HIS A O 1
ATOM 1567 N N . GLN A 1 195 ? 6.947 15.469 8.484 1.00 73.06 195 GLN A N 1
ATOM 1568 C CA . GLN A 1 195 ? 6.469 14.456 9.422 1.00 73.06 195 GLN A CA 1
ATOM 1569 C C . GLN A 1 195 ? 4.937 14.392 9.428 1.00 73.06 195 GLN A C 1
ATOM 1571 O O . GLN A 1 195 ? 4.258 15.088 10.183 1.00 73.06 195 GLN A O 1
ATOM 1576 N N . LEU A 1 196 ? 4.380 13.530 8.573 1.00 77.31 196 LEU A N 1
ATOM 1577 C CA . LEU A 1 196 ? 2.954 13.210 8.585 1.00 77.31 196 LEU A CA 1
ATOM 1578 C C . LEU A 1 196 ? 2.621 12.394 9.837 1.00 77.31 196 LEU A C 1
ATOM 1580 O O . LEU A 1 196 ? 2.995 11.223 9.956 1.00 77.31 196 LEU A O 1
ATOM 1584 N N . ARG A 1 1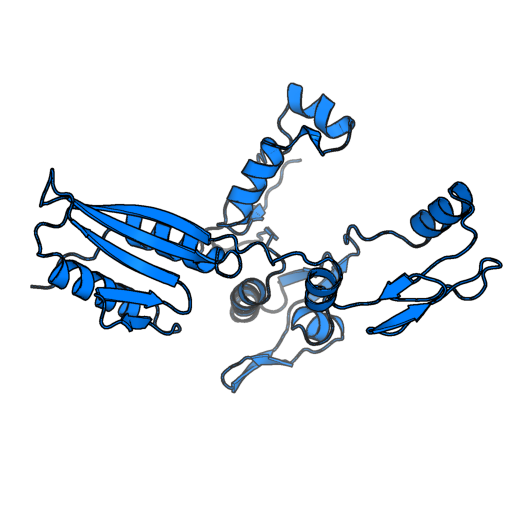97 ? 1.882 13.018 10.756 1.00 82.25 197 ARG A N 1
ATOM 1585 C CA . ARG A 1 197 ? 1.343 12.368 11.949 1.00 82.25 197 ARG A CA 1
ATOM 1586 C C . ARG A 1 197 ? -0.171 12.254 11.837 1.00 82.25 197 ARG A C 1
ATOM 1588 O O . ARG A 1 197 ? -0.883 13.254 11.764 1.00 82.25 197 ARG A O 1
ATOM 1595 N N . PHE A 1 198 ? -0.668 11.026 11.836 1.00 85.75 198 PHE A N 1
ATOM 1596 C CA . PHE A 1 198 ? -2.098 10.751 11.826 1.00 85.75 198 PHE A CA 1
ATOM 1597 C C . PHE A 1 198 ? -2.610 10.743 13.255 1.00 85.75 198 PHE A C 1
ATOM 1599 O O . PHE A 1 198 ? -1.969 10.189 14.146 1.00 85.75 198 PHE A O 1
ATOM 1606 N N . THR A 1 199 ? -3.771 11.357 13.471 1.00 89.56 199 THR A N 1
ATOM 1607 C CA . THR A 1 199 ? -4.444 11.350 14.770 1.00 89.56 199 THR A CA 1
ATOM 1608 C C . THR A 1 199 ? -5.861 10.826 14.599 1.00 89.56 199 THR A C 1
ATOM 1610 O O . THR A 1 199 ? -6.606 11.301 13.743 1.00 89.56 199 THR A O 1
ATOM 1613 N N . CYS A 1 200 ? -6.242 9.845 15.410 1.00 88.50 200 CYS A N 1
ATOM 1614 C CA . CYS A 1 200 ? -7.574 9.260 15.419 1.00 88.50 200 CYS A CA 1
ATOM 1615 C C . CYS A 1 200 ? -8.191 9.390 16.808 1.00 88.50 200 CYS A C 1
ATOM 1617 O O . CYS A 1 200 ? -7.549 9.091 17.812 1.00 88.50 200 CYS A O 1
ATOM 1619 N N . ARG A 1 201 ? -9.456 9.813 16.848 1.00 90.69 201 ARG A N 1
ATOM 1620 C CA . ARG A 1 201 ? -10.268 9.842 18.063 1.00 90.69 201 ARG A CA 1
ATOM 1621 C C . ARG A 1 201 ? -11.176 8.619 18.080 1.00 90.69 201 ARG A C 1
ATOM 1623 O O . ARG A 1 201 ? -11.889 8.369 17.106 1.00 90.69 201 ARG A O 1
ATOM 1630 N N . VAL A 1 202 ? -11.145 7.871 19.174 1.00 89.50 202 VAL A N 1
ATOM 1631 C CA . VAL A 1 202 ? -12.059 6.757 19.439 1.00 89.50 202 VAL A CA 1
ATOM 1632 C C . VAL A 1 202 ? -12.834 7.091 20.703 1.00 89.50 202 VAL A C 1
ATOM 1634 O O . VAL A 1 202 ? -12.234 7.350 21.740 1.00 89.50 202 VAL A O 1
ATOM 1637 N N . GLN A 1 203 ? -14.158 7.117 20.601 1.00 87.50 203 GLN A N 1
ATOM 1638 C CA . GLN A 1 203 ? -15.033 7.305 21.752 1.00 87.50 203 GLN A CA 1
ATOM 1639 C C . GLN A 1 203 ? -15.310 5.950 22.398 1.00 87.50 203 GLN A C 1
ATOM 1641 O O . GLN A 1 203 ? -15.612 4.976 21.705 1.00 87.50 203 GLN A O 1
ATOM 1646 N N . LEU A 1 204 ? -15.193 5.903 23.718 1.00 85.69 204 LEU A N 1
ATOM 1647 C CA . LEU A 1 204 ? -15.538 4.771 24.560 1.00 85.69 204 LEU A CA 1
ATOM 1648 C C . LEU A 1 204 ? -16.539 5.237 25.609 1.00 85.69 204 LEU A C 1
ATOM 1650 O O . LEU A 1 204 ? -16.349 6.287 26.217 1.00 85.69 204 LEU A O 1
ATOM 1654 N N . GLN A 1 205 ? -17.570 4.433 25.842 1.00 82.38 205 GLN A N 1
ATOM 1655 C CA . GLN A 1 205 ? -18.399 4.579 27.031 1.00 82.38 205 GLN A CA 1
ATOM 1656 C C . GLN A 1 205 ? -17.746 3.782 28.155 1.00 82.38 205 GLN A C 1
ATOM 1658 O O . GLN A 1 205 ? -17.650 2.555 28.073 1.00 82.38 205 GLN A O 1
ATOM 1663 N N . ASP A 1 206 ? -17.243 4.488 29.160 1.00 80.31 206 ASP A N 1
ATOM 1664 C CA . ASP A 1 206 ? -16.638 3.894 30.344 1.00 80.31 206 ASP A CA 1
ATOM 1665 C C . ASP A 1 206 ? -16.885 4.803 31.551 1.00 80.31 206 ASP A C 1
ATOM 1667 O O . ASP A 1 206 ? -16.455 5.958 31.574 1.00 80.31 206 ASP A O 1
ATOM 1671 N N . GLN A 1 207 ? -17.575 4.260 32.554 1.00 80.31 207 GLN A N 1
ATOM 1672 C CA . GLN A 1 207 ? -17.881 4.947 33.813 1.00 80.31 207 GLN A CA 1
ATOM 1673 C C . GLN A 1 207 ? -16.667 4.978 34.753 1.00 80.31 207 GLN A C 1
ATOM 1675 O O . GLN A 1 207 ? -16.657 5.710 35.743 1.00 80.31 207 GLN A O 1
ATOM 1680 N N . SER A 1 208 ? -15.626 4.192 34.456 1.00 82.00 208 SER A N 1
ATOM 1681 C CA . SER A 1 208 ? -14.401 4.177 35.246 1.00 82.00 208 SER A CA 1
ATOM 1682 C C . SER A 1 208 ? -13.640 5.514 35.171 1.00 82.00 208 SER A C 1
ATOM 1684 O O . SER A 1 208 ? -13.677 6.232 34.161 1.00 82.00 208 SER A O 1
ATOM 1686 N N . PRO A 1 209 ? -12.863 5.853 36.217 1.00 84.12 209 PRO A N 1
ATOM 1687 C CA . PRO A 1 209 ? -11.899 6.945 36.173 1.00 84.12 209 PRO A CA 1
ATOM 1688 C C . PRO A 1 209 ? -10.920 6.814 34.998 1.00 84.12 209 PRO A C 1
ATOM 1690 O O . PRO A 1 209 ? -10.614 5.716 34.525 1.00 84.12 209 PRO A O 1
ATOM 1693 N N . GLU A 1 210 ? -10.364 7.940 34.549 1.00 84.19 210 GLU A N 1
ATOM 1694 C CA . GLU A 1 210 ? -9.426 7.985 33.417 1.00 84.19 210 GLU A CA 1
ATOM 1695 C C . GLU A 1 210 ? -8.202 7.076 33.628 1.00 84.19 210 GLU A C 1
ATOM 1697 O O . GLU A 1 210 ? -7.801 6.352 32.720 1.00 84.19 210 GLU A O 1
ATOM 1702 N N . GLN A 1 211 ? -7.672 7.044 34.855 1.00 85.19 211 GLN A N 1
ATOM 1703 C CA . GLN A 1 211 ? -6.547 6.192 35.259 1.00 85.19 211 GLN A CA 1
ATOM 1704 C C . GLN A 1 211 ? -6.870 4.691 35.153 1.00 85.19 211 GLN A C 1
ATOM 1706 O O . GLN A 1 211 ? -6.060 3.912 34.648 1.00 85.19 211 GLN A O 1
ATOM 1711 N N . GLU A 1 212 ? -8.064 4.275 35.582 1.00 86.19 212 GLU A N 1
ATOM 1712 C CA . GLU A 1 212 ? -8.502 2.879 35.468 1.00 86.19 212 GLU A CA 1
ATOM 1713 C C . GLU A 1 212 ? -8.762 2.491 34.013 1.00 86.19 212 GLU A C 1
ATOM 1715 O O . GLU A 1 212 ? -8.319 1.433 33.566 1.00 86.19 212 GLU A O 1
ATOM 1720 N N . THR A 1 213 ? -9.412 3.376 33.251 1.00 86.62 213 THR A N 1
ATOM 1721 C CA . THR A 1 213 ? -9.644 3.196 31.809 1.00 86.62 213 THR A CA 1
ATOM 1722 C C . THR A 1 213 ? -8.315 2.998 31.078 1.00 86.62 213 THR A C 1
ATOM 1724 O O . THR A 1 213 ? -8.160 2.082 30.269 1.00 86.62 213 THR A O 1
ATOM 1727 N N . LEU A 1 214 ? -7.315 3.818 31.406 1.00 89.06 214 LEU A N 1
ATOM 1728 C CA . LEU A 1 214 ? -5.963 3.726 30.869 1.00 89.06 214 LEU A CA 1
ATOM 1729 C C . LEU A 1 214 ? -5.278 2.404 31.244 1.00 89.06 214 LEU A C 1
ATOM 1731 O O . LEU A 1 214 ? -4.688 1.759 30.375 1.00 89.06 214 LEU A O 1
ATOM 1735 N N . SER A 1 215 ? -5.401 1.953 32.495 1.00 88.44 215 SER A N 1
ATOM 1736 C CA . SER A 1 215 ? -4.866 0.657 32.938 1.00 88.44 215 SER A CA 1
ATOM 1737 C C . SER A 1 215 ? -5.525 -0.520 32.204 1.00 88.44 215 SER A C 1
ATOM 1739 O O . SER A 1 215 ? -4.848 -1.464 31.774 1.00 88.44 215 SER A O 1
ATOM 1741 N N . ARG A 1 216 ? -6.841 -0.442 31.963 1.00 88.06 216 ARG A N 1
ATOM 1742 C CA . ARG A 1 216 ? -7.585 -1.423 31.159 1.00 88.06 216 ARG A CA 1
ATOM 1743 C C . ARG A 1 216 ? -7.119 -1.433 29.708 1.00 88.06 216 ARG A C 1
ATOM 1745 O O . ARG A 1 216 ? -6.890 -2.512 29.163 1.00 88.06 216 ARG A O 1
ATOM 1752 N N . VAL A 1 217 ? -6.924 -0.261 29.098 1.00 89.81 217 VAL A N 1
ATOM 1753 C CA . VAL A 1 217 ? -6.376 -0.136 27.736 1.00 89.81 217 VAL A CA 1
ATOM 1754 C C . VAL A 1 217 ? -4.981 -0.757 27.668 1.00 89.81 217 VAL A C 1
ATOM 1756 O O . VAL A 1 217 ? -4.737 -1.602 26.809 1.00 89.81 217 VAL A O 1
ATOM 1759 N N . TYR A 1 218 ? -4.090 -0.411 28.600 1.00 91.25 218 TYR A N 1
ATOM 1760 C CA . TYR A 1 218 ? -2.738 -0.968 28.674 1.00 91.25 218 TYR A CA 1
ATOM 1761 C C . TYR A 1 218 ? -2.754 -2.501 28.784 1.00 91.25 218 TYR A C 1
ATOM 1763 O O . TYR A 1 218 ? -2.097 -3.195 28.003 1.00 91.25 218 TYR A O 1
ATOM 1771 N N . THR A 1 219 ? -3.557 -3.043 29.703 1.00 90.06 219 THR A N 1
ATOM 1772 C CA . THR A 1 219 ? -3.663 -4.492 29.935 1.00 90.06 219 THR A CA 1
ATOM 1773 C C . THR A 1 219 ? -4.248 -5.216 28.723 1.00 90.06 219 THR A C 1
ATOM 1775 O O . THR A 1 219 ? -3.746 -6.268 28.317 1.00 90.06 219 THR A O 1
ATOM 1778 N N . HIS A 1 220 ? -5.277 -4.638 28.097 1.00 90.06 220 HIS A N 1
ATOM 1779 C CA . HIS A 1 220 ? -5.890 -5.193 26.896 1.00 90.06 220 HIS A CA 1
ATOM 1780 C C . HIS A 1 220 ? -4.900 -5.237 25.726 1.00 90.06 220 HIS A C 1
ATOM 1782 O O . HIS A 1 220 ? -4.717 -6.292 25.114 1.00 90.06 220 HIS A O 1
ATOM 1788 N N . LEU A 1 221 ? -4.207 -4.127 25.459 1.00 89.88 221 LEU A N 1
ATOM 1789 C CA . LEU A 1 221 ? -3.214 -4.046 24.389 1.00 89.88 221 LEU A CA 1
ATOM 1790 C C . LEU A 1 221 ? -2.058 -5.016 24.626 1.00 89.88 221 LEU A C 1
ATOM 1792 O O . LEU A 1 221 ? -1.692 -5.745 23.710 1.00 89.88 221 LEU A O 1
ATOM 1796 N N . ARG A 1 222 ? -1.548 -5.120 25.857 1.00 89.25 222 ARG A N 1
ATOM 1797 C CA . ARG A 1 222 ? -0.489 -6.079 26.210 1.00 89.25 222 ARG A CA 1
ATOM 1798 C C . ARG A 1 222 ? -0.927 -7.541 26.046 1.00 89.25 222 ARG A C 1
ATOM 1800 O O . ARG A 1 222 ? -0.118 -8.383 25.663 1.00 89.25 222 ARG A O 1
ATOM 1807 N N . SER A 1 223 ? -2.199 -7.851 26.308 1.00 87.56 223 SER A N 1
ATOM 1808 C CA . SER A 1 223 ? -2.761 -9.198 26.125 1.00 87.56 223 SER A CA 1
ATOM 1809 C C . SER A 1 223 ? -2.909 -9.578 24.646 1.00 87.56 223 SER A C 1
ATOM 1811 O O . SER A 1 223 ? -2.578 -10.702 24.254 1.00 87.56 223 SER A O 1
ATOM 1813 N N . VAL A 1 224 ? -3.372 -8.637 23.816 1.00 87.12 224 VAL A N 1
ATOM 1814 C CA . VAL A 1 224 ? -3.603 -8.849 22.377 1.00 87.12 224 VAL A CA 1
ATOM 1815 C C . VAL A 1 224 ? -2.294 -8.805 21.579 1.00 87.12 224 VAL A C 1
ATOM 1817 O O . VAL A 1 224 ? -2.114 -9.582 20.641 1.00 87.12 224 VAL A O 1
ATOM 1820 N N . LEU A 1 225 ? -1.356 -7.937 21.959 1.00 86.94 225 LEU A N 1
ATOM 1821 C CA . LEU A 1 225 ? -0.130 -7.636 21.216 1.00 86.94 225 LEU A CA 1
ATOM 1822 C C . LEU A 1 225 ? 1.103 -8.296 21.844 1.00 86.94 225 LEU A C 1
ATOM 1824 O O . LEU A 1 225 ? 2.103 -7.641 22.115 1.00 86.94 225 LEU A O 1
ATOM 1828 N N . LYS A 1 226 ? 1.071 -9.621 22.033 1.00 80.44 226 LYS A N 1
ATOM 1829 C CA . LYS A 1 226 ? 2.162 -10.386 22.682 1.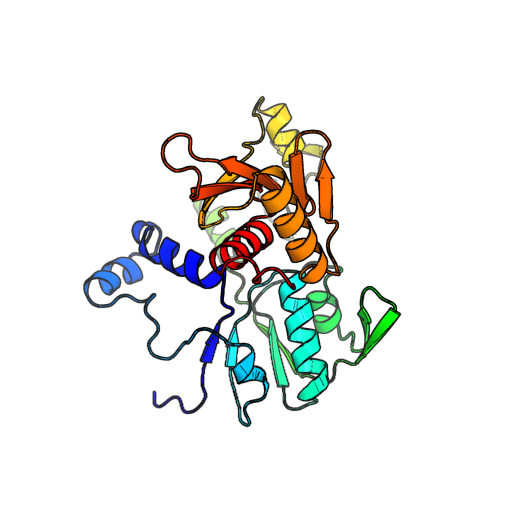00 80.44 226 LYS A CA 1
ATOM 1830 C C . LYS A 1 226 ? 3.533 -10.320 21.979 1.00 80.44 226 LYS A C 1
ATOM 1832 O O . LYS A 1 226 ? 4.497 -10.855 22.512 1.00 80.44 226 LYS A O 1
ATOM 1837 N N . GLY A 1 227 ? 3.612 -9.721 20.790 1.00 78.06 227 GLY A N 1
ATOM 1838 C CA . GLY A 1 227 ? 4.844 -9.545 20.013 1.00 78.06 227 GLY A CA 1
ATOM 1839 C C . GLY A 1 227 ? 5.308 -8.095 19.853 1.00 78.06 227 GLY A C 1
ATOM 1840 O O . GLY A 1 227 ? 6.273 -7.883 19.133 1.00 78.06 227 GLY A O 1
ATOM 1841 N N . PHE A 1 228 ? 4.634 -7.123 20.479 1.00 86.06 228 PHE A N 1
ATOM 1842 C CA . PHE A 1 228 ? 4.972 -5.699 20.378 1.00 86.06 228 PHE A CA 1
ATOM 1843 C C . PHE A 1 228 ? 5.359 -5.126 21.745 1.00 86.06 228 PHE A C 1
ATOM 1845 O O . PHE A 1 228 ? 4.849 -5.560 22.783 1.00 86.06 228 PHE A O 1
ATOM 1852 N N . SER A 1 229 ? 6.242 -4.128 21.746 1.00 86.38 229 SER A N 1
ATOM 1853 C CA . SER A 1 229 ? 6.622 -3.377 22.942 1.00 86.38 229 SER A CA 1
ATOM 1854 C C . SER A 1 229 ? 5.488 -2.432 23.350 1.00 86.38 229 SER A C 1
ATOM 1856 O O . SER A 1 229 ? 5.195 -1.463 22.650 1.00 86.38 229 SER A O 1
ATOM 1858 N N . VAL A 1 230 ? 4.839 -2.718 24.485 1.00 91.88 230 VAL A N 1
ATOM 1859 C CA . VAL A 1 230 ? 3.788 -1.871 25.074 1.00 91.88 230 VAL A CA 1
ATOM 1860 C C . VAL A 1 230 ? 4.275 -1.311 26.406 1.00 91.88 230 VAL A C 1
ATOM 1862 O O . VAL A 1 230 ? 4.508 -2.059 27.360 1.00 91.88 230 VAL A O 1
ATOM 1865 N N . GLN A 1 231 ? 4.406 0.009 26.483 1.00 91.94 231 GLN A N 1
ATOM 1866 C CA . GLN A 1 231 ? 4.915 0.735 27.644 1.00 91.94 231 GLN A CA 1
ATOM 1867 C C . GLN A 1 231 ? 3.888 1.764 28.118 1.00 91.94 231 GLN A C 1
ATOM 1869 O O . GLN A 1 231 ? 3.149 2.331 27.316 1.00 91.94 231 GLN A O 1
ATOM 1874 N N . LEU A 1 232 ? 3.838 2.001 29.427 1.00 90.38 232 LEU A N 1
ATOM 1875 C CA . LEU A 1 232 ? 3.073 3.099 30.007 1.00 90.38 232 LEU A CA 1
ATOM 1876 C C . LEU A 1 232 ? 4.051 4.202 30.414 1.00 90.38 232 LEU A C 1
ATOM 1878 O O . LEU A 1 232 ? 4.954 3.955 31.213 1.00 90.38 232 LEU A O 1
ATOM 1882 N N . LEU A 1 233 ? 3.887 5.390 29.839 1.00 89.94 233 LEU A N 1
ATOM 1883 C CA . LEU A 1 233 ? 4.726 6.548 30.119 1.00 89.94 233 LEU A CA 1
ATOM 1884 C C . LEU A 1 233 ? 4.261 7.271 31.402 1.00 89.94 233 LEU A C 1
ATOM 1886 O O . LEU A 1 233 ? 3.078 7.205 31.751 1.00 89.94 233 LEU A O 1
ATOM 1890 N N . PRO A 1 234 ? 5.162 7.989 32.106 1.00 84.06 234 PRO A N 1
ATOM 1891 C CA . PRO A 1 234 ? 4.835 8.678 33.362 1.00 84.06 234 PRO A CA 1
ATOM 1892 C C . PRO A 1 234 ? 3.760 9.768 33.237 1.00 84.06 234 PRO A C 1
ATOM 1894 O O . PRO A 1 234 ? 3.153 10.150 34.232 1.00 84.06 234 PRO A O 1
ATOM 1897 N N . ASP A 1 235 ? 3.529 10.276 32.027 1.00 86.25 235 ASP A N 1
ATOM 1898 C CA . ASP A 1 235 ? 2.547 11.317 31.705 1.00 86.25 235 ASP A CA 1
ATOM 1899 C C . ASP A 1 235 ? 1.122 10.773 31.480 1.00 86.25 235 ASP A C 1
ATOM 1901 O O . ASP A 1 235 ? 0.228 11.533 31.102 1.00 86.25 235 ASP A O 1
ATOM 1905 N N . GLY A 1 236 ? 0.901 9.468 31.677 1.00 85.75 236 GLY A N 1
ATOM 1906 C CA . GLY A 1 236 ? -0.384 8.825 31.401 1.00 85.75 236 GLY A CA 1
ATOM 1907 C C . GLY A 1 236 ? -0.617 8.540 29.913 1.00 85.75 236 GLY A C 1
ATOM 1908 O O . GLY A 1 236 ? -1.763 8.452 29.472 1.00 85.75 236 GLY A O 1
ATOM 1909 N N . THR A 1 237 ? 0.444 8.388 29.120 1.00 91.75 237 THR A N 1
ATOM 1910 C CA . THR A 1 237 ? 0.345 7.964 27.717 1.00 91.75 237 THR A CA 1
ATOM 1911 C C . THR A 1 237 ? 0.727 6.488 27.573 1.00 91.75 237 THR A C 1
ATOM 1913 O O . THR A 1 237 ? 1.790 6.057 28.020 1.00 91.75 237 THR A O 1
ATOM 1916 N N . VAL A 1 238 ? -0.114 5.689 26.911 1.00 93.31 238 VAL A N 1
ATOM 1917 C CA . VAL A 1 238 ? 0.230 4.309 26.531 1.00 93.31 238 VAL A CA 1
ATOM 1918 C C . VAL A 1 238 ? 0.945 4.341 25.184 1.00 93.31 238 VAL A C 1
ATOM 1920 O O . VAL A 1 238 ? 0.397 4.829 24.197 1.00 93.31 238 VAL A O 1
ATOM 1923 N N . MET A 1 239 ? 2.164 3.813 25.140 1.00 92.00 239 MET A N 1
ATOM 1924 C CA . MET A 1 239 ? 2.989 3.737 23.940 1.00 92.00 239 MET A CA 1
ATOM 1925 C C . MET A 1 239 ? 3.072 2.292 23.442 1.00 92.00 239 MET A C 1
ATOM 1927 O O . MET A 1 239 ? 3.444 1.391 24.192 1.00 92.00 239 MET A O 1
ATOM 1931 N N . VAL A 1 240 ? 2.721 2.074 22.175 1.00 90.88 240 VAL A N 1
ATOM 1932 C CA . VAL A 1 240 ? 2.864 0.790 21.475 1.00 90.88 240 VAL A CA 1
ATOM 1933 C C . VAL A 1 240 ? 3.850 1.001 20.334 1.00 90.88 240 VAL A C 1
ATOM 1935 O O . VAL A 1 240 ? 3.502 1.656 19.355 1.00 90.88 240 VAL A O 1
ATOM 1938 N N . GLU A 1 241 ? 5.067 0.474 20.458 1.00 88.25 241 GLU A N 1
ATOM 1939 C CA . GLU A 1 241 ? 6.200 0.830 19.586 1.00 88.25 241 GLU A CA 1
ATOM 1940 C C . GLU A 1 241 ? 6.409 2.360 19.535 1.00 88.25 241 GLU A C 1
ATOM 1942 O O . GLU A 1 241 ? 6.869 2.955 20.506 1.00 88.25 241 GLU 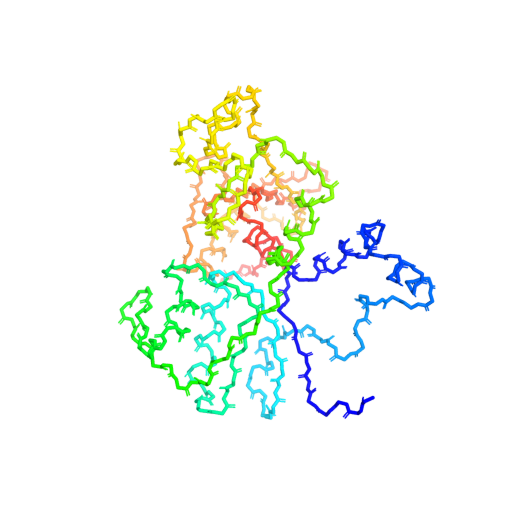A O 1
ATOM 1947 N N . SER A 1 242 ? 6.026 3.007 18.435 1.00 86.56 242 SER A N 1
ATOM 1948 C CA . SER A 1 242 ? 6.086 4.456 18.180 1.00 86.56 242 SER A CA 1
ATOM 1949 C C . SER A 1 242 ? 4.717 5.157 18.278 1.00 86.56 242 SER A C 1
ATOM 1951 O O . SER A 1 242 ? 4.609 6.376 18.089 1.00 86.56 242 SER A O 1
ATOM 1953 N N . ILE A 1 243 ? 3.647 4.400 18.539 1.00 91.31 243 ILE A N 1
ATOM 1954 C CA . ILE A 1 243 ? 2.262 4.877 18.540 1.00 91.31 243 ILE A CA 1
ATOM 1955 C C . ILE A 1 243 ? 1.884 5.330 19.939 1.00 91.31 243 ILE A C 1
ATOM 1957 O O . ILE A 1 243 ? 1.985 4.567 20.896 1.00 91.31 243 ILE A O 1
ATOM 1961 N N . LEU A 1 244 ? 1.386 6.560 20.044 1.00 92.88 244 LEU A N 1
ATOM 1962 C CA . LEU A 1 244 ? 0.963 7.154 21.307 1.00 92.88 244 LEU A CA 1
ATOM 1963 C C . LEU A 1 244 ? -0.554 7.087 21.441 1.00 92.88 244 LEU A C 1
ATOM 1965 O O . LEU A 1 244 ? -1.281 7.457 20.518 1.00 92.88 244 LEU A O 1
ATOM 1969 N N . ILE A 1 245 ? -1.024 6.644 22.601 1.00 93.69 245 ILE A N 1
ATOM 1970 C CA . ILE A 1 245 ? -2.438 6.539 22.944 1.00 93.69 245 ILE A CA 1
ATOM 1971 C C . ILE A 1 245 ? -2.654 7.298 24.246 1.00 93.69 245 ILE A C 1
ATOM 1973 O O . ILE A 1 245 ? -2.152 6.901 25.298 1.00 93.69 245 ILE A O 1
ATOM 1977 N N . LYS A 1 246 ? -3.418 8.384 24.173 1.00 92.12 246 LYS A N 1
ATOM 1978 C CA . LYS A 1 246 ? -3.792 9.186 25.336 1.00 92.12 246 LYS A CA 1
ATOM 1979 C C . LYS A 1 246 ? -5.276 9.027 25.620 1.00 92.12 246 LYS A C 1
ATOM 1981 O O . LYS A 1 246 ? -6.087 9.077 24.697 1.00 92.12 246 LYS A O 1
ATOM 1986 N N . VAL A 1 247 ? -5.626 8.828 26.883 1.00 90.56 247 VAL A N 1
ATOM 1987 C CA . VAL A 1 247 ? -7.021 8.822 27.332 1.00 90.56 247 VAL A CA 1
ATOM 1988 C C . VAL A 1 247 ? -7.356 10.228 27.811 1.00 90.56 247 VAL A C 1
ATOM 1990 O O . VAL A 1 247 ? -6.527 10.872 28.440 1.00 90.56 247 VAL A O 1
ATOM 1993 N N . SER A 1 248 ? -8.540 10.720 27.473 1.00 86.81 248 SER A N 1
ATOM 1994 C CA . SER A 1 248 ? -9.067 11.981 27.990 1.00 86.81 248 SER A CA 1
ATOM 1995 C C . SER A 1 248 ? -10.559 11.836 28.239 1.00 86.81 248 SER A C 1
ATOM 1997 O O . SER A 1 248 ? -11.280 11.335 27.374 1.00 86.81 248 SER A O 1
ATOM 1999 N N . SER A 1 249 ? -11.026 12.258 29.406 1.00 82.94 249 SER A N 1
ATOM 2000 C CA . SER A 1 249 ? -12.455 12.363 29.712 1.00 82.94 249 SER A CA 1
ATOM 2001 C C . SER A 1 249 ? -13.080 13.613 29.077 1.00 82.94 249 SER A C 1
ATOM 2003 O O . SER A 1 249 ? -12.434 14.658 28.983 1.00 82.94 249 SER A O 1
ATOM 2005 N N . SER A 1 250 ? -14.324 13.506 28.595 1.00 76.56 250 SER A N 1
ATOM 2006 C CA . SER A 1 250 ? -15.068 14.682 28.131 1.00 76.56 250 SER A CA 1
ATOM 2007 C C . SER A 1 250 ? -15.561 15.493 29.337 1.00 76.56 250 SER A C 1
ATOM 2009 O O . SER A 1 250 ? -16.135 14.904 30.252 1.00 76.56 250 SER A O 1
ATOM 2011 N N . PRO A 1 251 ? -15.388 16.828 29.363 1.00 71.81 251 PRO A N 1
ATOM 2012 C CA . PRO A 1 251 ? -15.906 17.660 30.450 1.00 71.81 251 PRO A CA 1
ATOM 2013 C C . PRO A 1 251 ? -17.442 17.743 30.467 1.00 71.81 251 PRO A C 1
ATOM 2015 O O . PRO A 1 251 ? -18.018 18.049 31.506 1.00 71.81 251 PRO A O 1
ATOM 2018 N N . GLU A 1 252 ? -18.102 17.477 29.336 1.00 76.06 252 GLU A N 1
ATOM 2019 C CA . GLU A 1 252 ? -19.566 17.543 29.190 1.00 76.06 252 GLU A CA 1
ATOM 2020 C C . GLU A 1 252 ? -20.263 16.213 29.523 1.00 76.06 252 GLU A C 1
ATOM 2022 O O . GLU A 1 252 ? -21.434 16.209 29.893 1.00 76.06 252 GLU A O 1
ATOM 2027 N N . ASP A 1 253 ? -19.546 15.092 29.405 1.00 78.56 253 ASP A N 1
ATOM 2028 C CA . ASP A 1 253 ? -20.065 13.742 29.635 1.00 78.56 253 ASP A CA 1
ATOM 2029 C C . ASP A 1 253 ? -18.975 12.878 30.298 1.00 78.56 253 ASP A C 1
ATOM 2031 O O . ASP A 1 253 ? -18.106 12.334 29.603 1.00 78.56 253 ASP A O 1
ATOM 2035 N N . PRO A 1 254 ? -18.982 12.765 31.641 1.00 74.38 254 PRO A N 1
ATOM 2036 C CA . PRO A 1 254 ? -17.975 12.018 32.388 1.00 74.38 254 PRO A CA 1
ATOM 2037 C C . PRO A 1 254 ? -17.926 10.533 32.026 1.00 74.38 254 PRO A C 1
ATOM 2039 O O . PRO A 1 254 ? -16.867 9.925 32.184 1.00 74.38 254 PRO A O 1
ATOM 2042 N N . ASP A 1 255 ? -19.018 9.963 31.515 1.00 79.00 255 ASP A N 1
ATOM 2043 C CA . ASP A 1 255 ? -19.111 8.548 31.140 1.00 79.00 255 ASP A CA 1
ATOM 2044 C C . ASP A 1 255 ? -18.563 8.290 29.725 1.00 79.00 255 ASP A C 1
ATOM 2046 O O . ASP A 1 255 ? -18.386 7.142 29.304 1.00 79.00 255 ASP A O 1
ATOM 2050 N N . SER A 1 256 ? -18.243 9.358 28.986 1.00 84.50 256 SER A N 1
ATOM 2051 C CA . SER A 1 256 ? -17.664 9.306 27.649 1.00 84.50 256 SER A CA 1
ATOM 2052 C C . SER A 1 256 ? -16.175 9.648 27.682 1.00 84.50 256 SER A C 1
ATOM 2054 O O . SER A 1 256 ? -15.747 10.776 27.957 1.00 84.50 256 SER A O 1
ATOM 2056 N N . LYS A 1 257 ? -15.342 8.651 27.372 1.00 87.12 257 LYS A N 1
ATOM 2057 C CA . LYS A 1 257 ? -13.887 8.795 27.263 1.00 87.12 257 LYS A CA 1
ATOM 2058 C C . LYS A 1 257 ? -13.481 8.865 25.799 1.00 87.12 257 LYS A C 1
ATOM 2060 O O . LYS A 1 257 ? -13.899 8.062 24.969 1.00 87.12 257 LYS A O 1
ATOM 2065 N N . THR A 1 258 ? -12.598 9.800 25.479 1.00 89.25 258 THR A N 1
ATOM 2066 C CA . THR A 1 258 ? -11.956 9.890 24.169 1.00 89.25 258 THR A CA 1
ATOM 2067 C C . THR A 1 258 ? -10.540 9.342 24.259 1.00 89.25 258 THR A C 1
ATOM 2069 O O . THR A 1 258 ? -9.697 9.878 24.974 1.00 89.25 258 THR A O 1
ATOM 2072 N N . LEU A 1 259 ? -10.270 8.290 23.493 1.00 90.88 259 LEU A N 1
ATOM 2073 C CA . LEU A 1 259 ? -8.926 7.811 23.210 1.00 90.88 259 LEU A CA 1
ATOM 2074 C C . LEU A 1 259 ? -8.376 8.556 21.998 1.00 90.88 259 LEU A C 1
ATOM 2076 O O . LEU A 1 259 ? -8.930 8.479 20.897 1.00 90.88 259 LEU A O 1
ATOM 2080 N N . LEU A 1 260 ? -7.264 9.252 22.189 1.00 92.00 260 LEU A N 1
ATOM 2081 C CA . LEU A 1 260 ? -6.526 9.921 21.136 1.00 92.00 260 LEU A CA 1
ATOM 2082 C C . LEU A 1 260 ? -5.319 9.065 20.752 1.00 92.00 260 LEU A C 1
ATOM 2084 O O . LEU A 1 260 ? -4.329 9.002 21.477 1.00 92.00 260 LEU A O 1
ATOM 2088 N N . LEU A 1 261 ? -5.422 8.395 19.607 1.00 93.38 261 LEU A N 1
ATOM 2089 C CA . LEU A 1 261 ? -4.337 7.621 19.019 1.00 93.38 261 LEU A CA 1
ATOM 2090 C C . LEU A 1 261 ? -3.572 8.498 18.040 1.00 93.38 261 LEU A C 1
ATOM 2092 O O . LEU A 1 261 ? -4.184 9.172 17.211 1.00 93.38 261 LEU A O 1
ATOM 2096 N N . SER A 1 262 ? -2.248 8.454 18.091 1.00 92.62 262 SER A N 1
ATOM 2097 C CA . SER A 1 262 ? -1.402 9.264 17.230 1.00 92.62 262 SER A CA 1
ATOM 2098 C C . SER A 1 262 ? -0.162 8.495 16.782 1.00 92.62 262 SER A C 1
ATOM 2100 O O . SER A 1 262 ? 0.585 7.991 17.621 1.00 92.62 262 SER A O 1
ATOM 2102 N N . TRP A 1 263 ? 0.060 8.409 15.469 1.00 92.31 263 TRP A N 1
ATOM 2103 C CA . TRP A 1 263 ? 1.135 7.612 14.864 1.00 92.31 263 TRP A CA 1
ATOM 2104 C C . TRP A 1 263 ? 1.758 8.296 13.643 1.00 92.31 263 TRP A C 1
ATOM 2106 O O . TRP A 1 263 ? 1.147 9.169 13.020 1.00 92.31 263 TRP A O 1
ATOM 2116 N N . SER A 1 264 ? 2.990 7.906 13.315 1.00 86.56 264 SER A N 1
ATOM 2117 C CA . SER A 1 264 ? 3.706 8.365 12.120 1.00 86.56 264 SER A CA 1
ATOM 2118 C C . SER A 1 264 ? 3.186 7.660 10.860 1.00 86.56 264 SER A C 1
ATOM 2120 O O . SER A 1 264 ? 2.606 6.581 10.948 1.00 86.56 264 SER A O 1
ATOM 2122 N N . TYR A 1 265 ? 3.420 8.218 9.670 1.00 80.25 265 TYR A N 1
ATOM 2123 C CA . TYR A 1 265 ? 3.080 7.530 8.414 1.00 80.25 265 TYR A CA 1
ATOM 2124 C C . TYR A 1 265 ? 3.726 6.139 8.272 1.00 80.25 265 TYR A C 1
ATOM 2126 O O . TYR A 1 265 ? 3.115 5.244 7.695 1.00 80.25 265 TYR A O 1
ATOM 2134 N N . GLN A 1 266 ? 4.927 5.938 8.823 1.00 79.25 266 GLN A N 1
ATOM 2135 C CA . GLN A 1 266 ? 5.645 4.660 8.745 1.00 79.25 266 GLN A CA 1
ATOM 2136 C C . GLN A 1 266 ? 4.903 3.535 9.487 1.00 79.25 266 GLN A C 1
ATOM 2138 O O . GLN A 1 266 ? 5.007 2.372 9.108 1.00 79.25 266 GLN A O 1
ATOM 2143 N N . ASP A 1 267 ? 4.081 3.895 10.477 1.00 85.56 267 ASP A N 1
ATOM 2144 C CA . ASP A 1 267 ? 3.336 2.970 11.334 1.00 85.56 267 ASP A CA 1
ATOM 2145 C C . ASP A 1 267 ? 1.835 2.922 10.998 1.00 85.56 267 ASP A C 1
ATOM 2147 O O . ASP A 1 267 ? 1.016 2.535 11.836 1.00 85.56 267 ASP A O 1
ATOM 2151 N N . GLU A 1 268 ? 1.437 3.337 9.787 1.00 84.25 268 GLU A N 1
ATOM 2152 C CA . GLU A 1 268 ? 0.024 3.470 9.396 1.00 84.25 268 GLU A CA 1
ATOM 2153 C C . GLU A 1 268 ? -0.770 2.166 9.528 1.00 84.25 268 GLU A C 1
ATOM 2155 O O . GLU A 1 268 ? -1.912 2.198 10.007 1.00 84.25 268 GLU A O 1
ATOM 2160 N N . ASP A 1 269 ? -0.152 1.035 9.183 1.00 82.50 269 ASP A N 1
ATOM 2161 C CA . ASP A 1 269 ? -0.758 -0.293 9.285 1.00 82.50 269 ASP A CA 1
ATOM 2162 C C . ASP A 1 269 ? -1.097 -0.631 10.744 1.00 82.50 269 ASP A C 1
ATOM 2164 O O . ASP A 1 269 ? -2.223 -1.028 11.067 1.00 82.50 269 ASP A O 1
ATOM 2168 N N . LEU A 1 270 ? -0.127 -0.435 11.646 1.00 85.38 270 LEU A N 1
ATOM 2169 C CA . LEU A 1 270 ? -0.285 -0.720 13.069 1.00 85.38 270 LEU A CA 1
ATOM 2170 C C . LEU A 1 270 ? -1.258 0.275 13.718 1.00 85.38 270 LEU A C 1
ATOM 2172 O O . LEU A 1 270 ? -2.158 -0.140 14.447 1.00 85.38 270 LEU A O 1
ATOM 2176 N N . GLY A 1 271 ? -1.157 1.567 13.399 1.00 87.69 271 GLY A N 1
ATOM 2177 C CA . GLY A 1 271 ? -2.070 2.600 13.892 1.00 87.69 271 GLY A CA 1
ATOM 2178 C C . GLY A 1 271 ? -3.516 2.381 13.454 1.00 87.69 271 GLY A C 1
ATOM 2179 O O . GLY A 1 271 ? -4.441 2.474 14.267 1.00 87.69 271 GLY A O 1
ATOM 2180 N N . SER A 1 272 ? -3.726 1.988 12.196 1.00 86.19 272 SER A N 1
ATOM 2181 C CA . SER A 1 272 ? -5.049 1.623 11.679 1.00 86.19 272 SER A CA 1
ATOM 2182 C C . SER A 1 272 ? -5.607 0.376 12.362 1.00 86.19 272 SER A C 1
ATOM 2184 O O . SER A 1 272 ? -6.792 0.346 12.713 1.00 86.19 272 SER A O 1
ATOM 2186 N N . PHE A 1 273 ? -4.768 -0.640 12.587 1.00 87.12 273 PHE A N 1
ATOM 2187 C CA . PHE A 1 273 ? -5.160 -1.846 13.312 1.00 87.12 273 PHE A CA 1
ATOM 2188 C C . PHE A 1 273 ? -5.571 -1.533 14.756 1.00 87.12 273 PHE A C 1
ATOM 2190 O O . PHE A 1 273 ? -6.652 -1.945 15.178 1.00 87.12 273 PHE A O 1
ATOM 2197 N N . LEU A 1 274 ? -4.769 -0.752 15.486 1.00 88.88 274 LEU A N 1
ATOM 2198 C CA . LEU A 1 274 ? -5.064 -0.331 16.860 1.00 88.88 274 LEU A CA 1
ATOM 2199 C C . LEU A 1 274 ? -6.346 0.500 16.946 1.00 88.88 274 LEU A C 1
ATOM 2201 O O . LEU A 1 274 ? -7.177 0.262 17.821 1.00 88.88 274 LEU A O 1
ATOM 2205 N N . SER A 1 275 ? -6.550 1.429 16.008 1.00 88.75 275 SER A N 1
ATOM 2206 C CA . SER A 1 275 ? -7.790 2.206 15.919 1.00 88.75 275 SER A CA 1
ATOM 2207 C C . SER A 1 275 ? -9.008 1.299 15.729 1.00 88.75 275 SER A C 1
ATOM 2209 O O . SER A 1 275 ? -10.015 1.458 16.417 1.00 88.75 275 SER A O 1
ATOM 2211 N N . SER A 1 276 ? -8.923 0.313 14.829 1.00 86.62 276 SER A N 1
ATOM 2212 C CA . SER A 1 276 ? -10.008 -0.649 14.615 1.00 86.62 276 SER A CA 1
ATOM 2213 C C . SER A 1 276 ? -10.235 -1.552 15.828 1.00 86.62 276 SER A C 1
ATOM 2215 O O . SER A 1 276 ? -11.385 -1.851 16.140 1.00 86.62 276 SER A O 1
ATOM 2217 N N . LEU A 1 277 ? -9.167 -1.966 16.513 1.00 87.62 277 LEU A N 1
ATOM 2218 C CA . LEU A 1 277 ? -9.240 -2.789 17.716 1.00 87.62 277 LEU A CA 1
ATOM 2219 C C . LEU A 1 277 ? -9.971 -2.051 18.840 1.00 87.62 277 LEU A C 1
ATOM 2221 O O . LEU A 1 277 ? -10.936 -2.579 19.377 1.00 87.62 277 LEU A O 1
ATOM 2225 N N . LEU A 1 278 ? -9.572 -0.814 19.142 1.00 87.31 278 LEU A N 1
ATOM 2226 C CA . LEU A 1 278 ? -10.169 -0.034 20.231 1.00 87.31 278 LEU A CA 1
ATOM 2227 C C . LEU A 1 278 ? -11.607 0.402 19.921 1.00 87.31 278 LEU A C 1
ATOM 2229 O O . LEU A 1 278 ? -12.422 0.502 20.832 1.00 87.31 278 LEU A O 1
ATOM 2233 N N . LYS A 1 279 ? -11.967 0.572 18.641 1.00 86.44 279 LYS A N 1
ATOM 2234 C CA . LYS A 1 279 ? -13.363 0.799 18.221 1.00 86.44 279 LYS A CA 1
ATOM 2235 C C . LYS A 1 279 ? -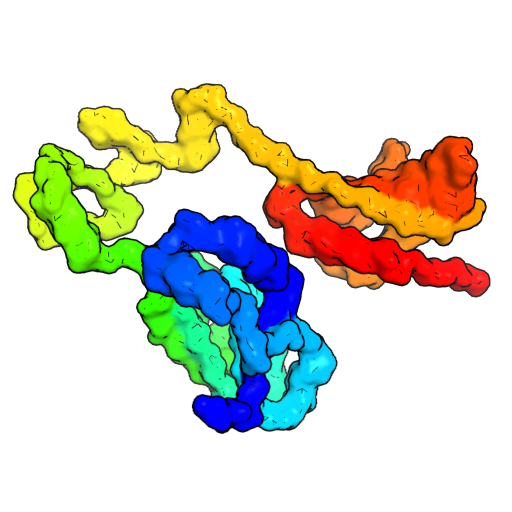14.292 -0.387 18.486 1.00 86.44 279 LYS A C 1
ATOM 2237 O O . LYS A 1 279 ? -15.500 -0.189 18.529 1.00 86.44 279 LYS A O 1
ATOM 2242 N N . LYS A 1 280 ? -13.764 -1.607 18.648 1.00 85.00 280 LYS A N 1
ATOM 2243 C CA . LYS A 1 280 ? -14.570 -2.781 19.032 1.00 85.00 280 LYS A CA 1
ATOM 2244 C C . LYS A 1 280 ? -14.933 -2.788 20.521 1.00 85.00 280 LYS A C 1
ATOM 2246 O O . LYS A 1 280 ? -15.702 -3.648 20.936 1.00 85.00 280 LYS A O 1
ATOM 2251 N N . GLY A 1 281 ? -14.411 -1.833 21.293 1.00 80.19 281 GLY A N 1
ATOM 2252 C CA . GLY A 1 281 ? -14.607 -1.734 22.732 1.00 80.19 281 GLY A CA 1
ATOM 2253 C C . GLY A 1 281 ? -13.544 -2.489 23.528 1.00 80.19 281 GLY A C 1
ATOM 2254 O O . GLY A 1 281 ? -12.794 -3.313 23.002 1.00 80.19 281 GLY A O 1
ATOM 2255 N N . LEU A 1 282 ? -13.476 -2.174 24.820 1.00 80.56 282 LEU A N 1
ATOM 2256 C CA . LEU A 1 282 ? -12.638 -2.885 25.779 1.00 80.56 282 LEU A CA 1
ATOM 2257 C C . LEU A 1 282 ? -13.400 -4.111 26.309 1.00 80.56 282 LEU A C 1
ATOM 2259 O O . LEU A 1 282 ? -14.622 -4.044 26.454 1.00 80.56 282 LEU A O 1
ATOM 2263 N N . PRO A 1 283 ? -12.715 -5.218 26.646 1.00 76.38 283 PRO A N 1
ATOM 2264 C CA . PRO A 1 283 ? -13.348 -6.330 27.344 1.00 76.38 283 PRO A CA 1
ATOM 2265 C C . PRO A 1 283 ? -14.031 -5.836 28.624 1.00 76.38 283 PRO A C 1
ATOM 2267 O O . PRO A 1 283 ? -13.482 -4.973 29.325 1.00 76.38 283 PRO A O 1
ATOM 2270 N N . ALA A 1 284 ? -15.207 -6.390 28.933 1.00 63.03 284 ALA A N 1
ATOM 2271 C CA . ALA A 1 284 ? -15.850 -6.180 30.226 1.00 63.03 284 ALA A CA 1
ATOM 2272 C C . ALA A 1 284 ? -14.851 -6.523 31.339 1.00 63.03 284 ALA A C 1
ATOM 2274 O O . ALA A 1 284 ? -14.066 -7.466 31.190 1.00 63.03 284 ALA A O 1
ATOM 2275 N N . ALA A 1 285 ? -14.833 -5.721 32.406 1.00 56.47 285 ALA A N 1
ATOM 2276 C CA . ALA A 1 285 ? -13.977 -5.994 33.550 1.00 56.47 285 ALA A CA 1
ATOM 2277 C C . ALA A 1 285 ? -14.231 -7.437 34.007 1.00 56.47 285 ALA A C 1
ATOM 2279 O O . ALA A 1 285 ? -15.377 -7.827 34.224 1.00 56.47 285 ALA A O 1
ATOM 2280 N N . LEU A 1 286 ? -13.171 -8.242 34.077 1.00 44.09 286 LEU A N 1
ATOM 2281 C CA . LEU A 1 286 ? -13.230 -9.498 34.810 1.00 44.09 286 LEU A CA 1
ATOM 2282 C C . LEU A 1 286 ? -13.492 -9.101 36.266 1.00 44.09 286 LEU A C 1
ATOM 2284 O O . LEU A 1 286 ? -12.616 -8.498 36.886 1.00 44.09 286 LEU A O 1
ATOM 2288 N N . CYS A 1 287 ? -14.716 -9.338 36.739 1.00 31.41 287 CYS A N 1
ATOM 2289 C CA . CYS A 1 287 ? -15.007 -9.397 38.167 1.00 31.41 287 CYS A CA 1
ATOM 2290 C C . CYS A 1 287 ? -14.142 -10.471 38.832 1.00 31.41 287 CYS A C 1
ATOM 2292 O O . CYS A 1 287 ? -13.902 -11.518 38.182 1.00 31.41 287 CYS A O 1
#

Sequence (287 aa):
MNLKAPIYFSTGLTEKANHYYKLFITWTNQKIRKTFVQRNMFEFKHIKAFDRSYADNPGPMVMRSGSCYNTVYLYFRWCLRRLGCCTQVIMPGYCVQGTIGHKILNGQRKLELEGRSTLEVKLQVEYMSFSAHADAKGIMQLIRMAEPGTCCWFTERPSRWSIDCHMPANGETATSLKLVSSEQALKDLGLNEHQLRFTCRVQLQDQSPEQETLSRVYTHLRSVLKGFSVQLLPDGTVMVESILIKVSSSPEDPDSKTLLLSWSYQDEDLGSFLSSLLKKGLPAALC

Radius of gyration: 25.07 Å; chains: 1; bounding box: 50×52×67 Å

Secondary structure (DSSP, 8-state):
----S-EEE-SSHHHHHHHHHHHTGGGS-HHHHHHHHHS-TT--SSEEEPPGGGGG-SS--EEE----HHHHHHHHHHHHHHSGGG-EEEE-SPPPTTSHHHHHHTT--EEEETTTEEEE--SEEEE-----SPPHHHHHHHHHHH--SEEE-SS---S--SSEEE-PPTT-EETTEE---HHHHHHHTTPPP---EEEEEEEEE--S-HHHHHHHHHHHHHHH-TTS-EEE-TTSEEEETTEEEEEEE-SS-TTEEEEEEEEEGGGHHHHHHHHHHHHT-PPPP--

Foldseek 3Di:
DPDPAAAEEEDDVVVVVLVVCLVVVVVDDPVQVVVCVVPNPSDDPRYYYDDPVCLPPDDDHHYHYDPDLVRCVVVQVSCQPPPAAPAEAEAQDDDDPPGPLVCVVVPNQWDQDDPRDITGHRYHYHYHDNPPDQDPVNVVVVCVVVVDQEEEDDDDDDDDDPHHYHDDDAQDDDPHDGHHDPVVVCVVVVHDDPWDKDKDKAKAQALDDQLVVLVLLQVQCCVVCVPWDWDQDPVSWIDTPQKTWHWDADPVDRRIIIIIIMDTPVCCRVSVVSNVVCNVPGPDDDD

pLDDT: mean 79.03, std 11.02, range [31.41, 93.69]

Organism: Dissostichus mawsoni (NCBI:txid36200)